Protein AF-A0A2G3L8Z4-F1 (afdb_monomer_lite)

Radius of gyration: 19.84 Å; chains: 1; bounding box: 61×35×61 Å

Foldseek 3Di:
DVLCVQQFDAQFVLHEEEDEAEDPDPVPFWKWKDKDWDQPPDDDPSRRPTTIYIYIYGYAHPCCCVFAVVVVNQAALSKGWRGWDWDDDPPQKTKTFTKIWFFAADRTIGIDTAMWIDHPNHIEDDNYPVRRVVLRVLLVVLDDPDQDDPVPPPVCLVVLCVVLVPDFFKFFVVLLVNNRRYPRSVNRLCNRQVHDNVPRIDTSNSLSSSCVVRPDSSSVSSSVSRCVVCVVVVVVVVVVD

Secondary structure (DSSP, 8-state):
-HHHHHHS----TT-EEEEEEEESSGGG-EEEEEEEEESSS--GGGTT--EEEEEEEEEEETTHIIIIITTT-SEETTEEEEEEEEE---TT-EEEEEEEEEE-STT-EEEEEEEEEEETTEEEEESSHHHHHHHHHHHHHT--SS---GGGHHHHHHHHHHHHTT---EEEHHHHHHTT--HHHHHHHHHHHT--TTSSEEEHHHHHHHHHHS--HHHHHHHHHHHHHHHHHHHHHHTT-

pLDDT: mean 90.19, std 11.32, range [43.5, 98.69]

Sequence (241 aa):
MQYAQQAFRHGASGGTRFKVHFAEKTTEVRYTTDLGRNYDLYRGSYKGWSANIDLHQICLPADWRLRVERKGLALLSGLMTLDALQIEAPAGIELYAAVWACQSRGYAVRTERGFIAVAGSDSFHSDTTEGAILGVQRKRRNVPTRAATIADMTSAVDTFITKYSRYDIYVSLDDARKTGSCEYGIHSWCASVGIDIGRARVPMIELLEGFRRLPQIEVRRAVLGAVKRNRRKLNANMSSQ

Structure (mmCIF, N/CA/C/O backbone):
data_AF-A0A2G3L8Z4-F1
#
_entry.id   AF-A0A2G3L8Z4-F1
#
loop_
_atom_site.group_PDB
_atom_site.id
_atom_site.type_symbol
_atom_site.label_atom_id
_atom_site.label_alt_id
_atom_site.label_comp_id
_atom_site.label_asym_id
_atom_site.label_entity_id
_atom_site.label_seq_id
_atom_site.pdbx_PDB_ins_code
_atom_site.Cartn_x
_atom_site.Cartn_y
_atom_site.Cartn_z
_atom_site.occupancy
_atom_site.B_iso_or_equiv
_atom_site.auth_seq_id
_atom_site.auth_comp_id
_atom_site.auth_asym_id
_atom_site.auth_atom_id
_atom_site.pdbx_PDB_model_num
ATOM 1 N N . MET A 1 1 ? 11.546 -8.625 -6.280 1.00 66.19 1 MET A N 1
ATOM 2 C CA . MET A 1 1 ? 10.455 -8.933 -7.239 1.00 66.19 1 MET A CA 1
ATOM 3 C C . MET A 1 1 ? 9.208 -9.463 -6.546 1.00 66.19 1 MET A C 1
ATOM 5 O O . MET A 1 1 ? 8.144 -8.925 -6.807 1.00 66.19 1 MET A O 1
ATOM 9 N N . GLN A 1 2 ? 9.330 -10.421 -5.622 1.00 88.50 2 GLN A N 1
ATOM 10 C CA . GLN A 1 2 ? 8.194 -11.002 -4.891 1.00 88.50 2 GLN A CA 1
ATOM 11 C C . GLN A 1 2 ? 7.232 -9.961 -4.278 1.00 88.50 2 GLN A C 1
ATOM 13 O O . GLN A 1 2 ? 6.027 -10.065 -4.471 1.00 88.50 2 GLN A O 1
ATOM 18 N N . TYR A 1 3 ? 7.742 -8.910 -3.624 1.00 93.62 3 TYR A N 1
ATOM 19 C CA . TYR A 1 3 ? 6.895 -7.866 -3.022 1.00 93.62 3 TYR A CA 1
ATOM 20 C C . TYR A 1 3 ? 6.049 -7.083 -4.034 1.00 93.62 3 TYR A C 1
ATOM 22 O O . TYR A 1 3 ? 4.904 -6.750 -3.748 1.00 93.62 3 TYR A O 1
ATOM 30 N N . ALA A 1 4 ? 6.577 -6.833 -5.235 1.00 93.25 4 ALA A N 1
ATOM 31 C CA . ALA A 1 4 ? 5.837 -6.134 -6.280 1.00 93.25 4 ALA A CA 1
ATOM 32 C C . ALA A 1 4 ? 4.649 -6.970 -6.779 1.00 93.25 4 ALA A C 1
ATOM 34 O O . ALA A 1 4 ? 3.567 -6.431 -6.975 1.00 93.25 4 ALA A O 1
ATOM 35 N N . GLN A 1 5 ? 4.845 -8.283 -6.928 1.00 92.38 5 GLN A N 1
ATOM 36 C CA . GLN A 1 5 ? 3.787 -9.221 -7.317 1.00 92.38 5 GLN A CA 1
ATOM 37 C C . GLN A 1 5 ? 2.739 -9.407 -6.212 1.00 92.38 5 GLN A C 1
ATOM 39 O O . GLN A 1 5 ? 1.573 -9.635 -6.499 1.00 92.38 5 GLN A O 1
ATOM 44 N N . GLN A 1 6 ? 3.142 -9.288 -4.944 1.00 91.00 6 GLN A N 1
ATOM 45 C CA . GLN A 1 6 ? 2.217 -9.339 -3.809 1.00 91.00 6 GLN A CA 1
ATOM 46 C C . GLN A 1 6 ? 1.372 -8.066 -3.669 1.00 91.00 6 GLN A C 1
ATOM 48 O O . GLN A 1 6 ? 0.226 -8.144 -3.234 1.00 91.00 6 GLN A O 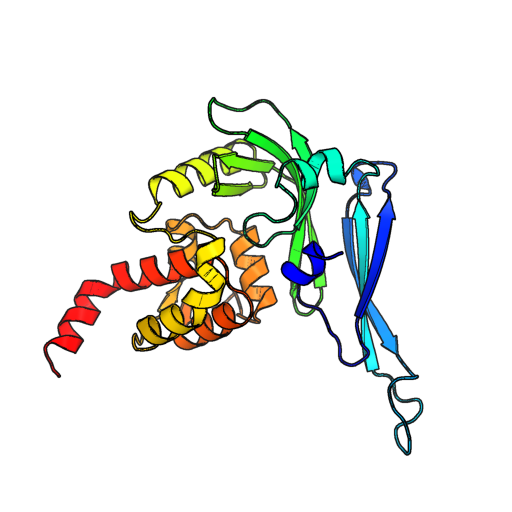1
ATOM 53 N N . ALA A 1 7 ? 1.933 -6.897 -3.991 1.00 91.31 7 ALA A N 1
ATOM 54 C CA . ALA A 1 7 ? 1.281 -5.608 -3.757 1.00 91.31 7 ALA A CA 1
ATOM 55 C C . ALA A 1 7 ? 0.418 -5.124 -4.934 1.00 91.31 7 ALA A C 1
ATOM 57 O O . ALA A 1 7 ? -0.598 -4.457 -4.720 1.00 91.31 7 ALA A O 1
ATOM 58 N N . PHE A 1 8 ? 0.819 -5.429 -6.171 1.00 93.75 8 PHE A N 1
ATOM 59 C CA . PHE A 1 8 ? 0.288 -4.765 -7.362 1.00 93.75 8 PHE A CA 1
ATOM 60 C C . PHE A 1 8 ? -0.299 -5.743 -8.364 1.00 93.75 8 PHE A C 1
ATOM 62 O O . PHE A 1 8 ? 0.140 -6.886 -8.493 1.00 93.75 8 PHE A O 1
ATOM 69 N N . ARG A 1 9 ? -1.281 -5.258 -9.125 1.00 92.31 9 ARG A N 1
ATOM 70 C CA . ARG A 1 9 ? -1.809 -5.992 -10.268 1.00 92.31 9 ARG A CA 1
ATOM 71 C C . ARG A 1 9 ? -0.715 -6.159 -11.299 1.00 92.31 9 ARG A C 1
ATOM 73 O O . ARG A 1 9 ? -0.035 -5.204 -11.666 1.00 92.31 9 ARG A O 1
ATOM 80 N N . HIS A 1 10 ? -0.644 -7.368 -11.817 1.00 92.38 10 HIS A N 1
ATOM 81 C CA . HIS A 1 10 ? 0.186 -7.706 -12.948 1.00 92.38 10 HIS A CA 1
ATOM 82 C C . HIS A 1 10 ? -0.515 -8.773 -13.791 1.00 92.38 10 HIS A C 1
ATOM 84 O O . HIS A 1 10 ? -1.561 -9.303 -13.404 1.00 92.38 10 HIS A O 1
ATOM 90 N N . GLY A 1 11 ? 0.052 -9.088 -14.944 1.00 91.31 11 GLY A N 1
ATOM 91 C CA . GLY A 1 11 ? -0.446 -10.126 -15.841 1.00 91.31 11 GLY A CA 1
ATOM 92 C C . GLY A 1 11 ? -1.354 -9.548 -16.911 1.00 91.31 11 GLY A C 1
ATOM 93 O O . GLY A 1 11 ? -2.531 -9.902 -16.990 1.00 91.31 11 GLY A O 1
ATOM 94 N N . ALA A 1 12 ? -0.830 -8.636 -17.730 1.00 89.75 12 ALA A N 1
ATOM 95 C CA . ALA A 1 12 ? -1.482 -8.294 -18.985 1.00 89.75 12 ALA A CA 1
ATOM 96 C C . ALA A 1 12 ? -1.537 -9.525 -19.914 1.00 89.75 12 ALA A C 1
ATOM 98 O O . ALA A 1 12 ? -0.806 -10.501 -19.732 1.00 89.75 12 ALA A O 1
ATOM 99 N N . SER A 1 13 ? -2.413 -9.502 -20.922 1.00 88.44 13 SER A N 1
ATOM 100 C CA . SER A 1 13 ? -2.661 -10.664 -21.794 1.00 88.44 13 SER A CA 1
ATOM 101 C C . SER A 1 13 ? -1.416 -11.168 -22.534 1.00 88.44 13 SER A C 1
ATOM 103 O O . SER A 1 13 ? -1.299 -12.358 -22.801 1.00 88.44 13 SER A O 1
ATOM 105 N N . GLY A 1 14 ? -0.476 -10.273 -22.841 1.00 88.75 14 GLY A N 1
ATOM 106 C CA . GLY A 1 14 ? 0.827 -10.555 -23.446 1.00 88.75 14 GLY A CA 1
ATOM 107 C C . GLY A 1 14 ? 1.917 -10.980 -22.464 1.00 88.75 14 GLY A C 1
ATOM 108 O O . GLY A 1 14 ? 3.050 -11.203 -22.899 1.00 88.75 14 GLY A O 1
ATOM 109 N N . GLY A 1 15 ? 1.587 -11.094 -21.176 1.00 92.44 15 GLY A N 1
ATOM 110 C CA . GLY A 1 15 ? 2.498 -11.382 -20.073 1.00 92.44 15 GLY A CA 1
ATOM 111 C C . GLY A 1 15 ? 2.971 -10.126 -19.341 1.00 92.44 15 GLY A C 1
ATOM 112 O O . GLY A 1 15 ? 2.586 -9.010 -19.677 1.00 92.44 15 GLY A O 1
ATOM 113 N N . THR A 1 16 ? 3.856 -10.332 -18.364 1.00 93.81 16 THR A N 1
ATOM 114 C CA . THR A 1 16 ? 4.438 -9.285 -17.510 1.00 93.81 16 THR A CA 1
ATOM 115 C C . THR A 1 16 ? 5.950 -9.375 -17.516 1.00 93.81 16 THR A C 1
ATOM 117 O O . THR A 1 16 ? 6.513 -10.472 -17.513 1.00 93.81 16 THR A O 1
ATOM 120 N N . ARG A 1 17 ? 6.631 -8.229 -17.445 1.00 94.31 17 ARG A N 1
ATOM 121 C CA . ARG A 1 17 ? 8.083 -8.189 -17.252 1.00 94.31 17 ARG A CA 1
ATOM 122 C C . ARG A 1 17 ? 8.464 -7.217 -16.145 1.00 94.31 17 ARG A C 1
ATOM 124 O O . ARG A 1 17 ? 8.031 -6.072 -16.151 1.00 94.31 17 ARG A O 1
ATOM 131 N N . PHE A 1 18 ? 9.342 -7.658 -15.251 1.00 95.50 18 PHE A N 1
ATOM 132 C CA . PHE A 1 18 ? 9.932 -6.828 -14.204 1.00 95.50 18 PHE A CA 1
ATOM 133 C C . PHE A 1 18 ? 11.400 -6.560 -14.521 1.00 95.50 18 PHE A C 1
ATOM 135 O O . PHE A 1 18 ? 12.137 -7.472 -14.895 1.00 95.50 18 PHE A O 1
ATOM 142 N N . LYS A 1 19 ? 11.832 -5.312 -14.351 1.00 96.06 19 LYS A N 1
ATOM 143 C CA . LYS A 1 19 ? 13.243 -4.924 -14.340 1.00 96.06 19 LYS A CA 1
ATOM 144 C C . LYS A 1 19 ? 13.538 -4.166 -13.056 1.00 96.06 19 LYS A C 1
ATOM 146 O O . LYS A 1 19 ? 12.740 -3.329 -12.633 1.00 96.06 19 LYS A O 1
ATOM 151 N N . VAL A 1 20 ? 14.679 -4.478 -12.454 1.00 95.88 20 VAL A N 1
ATOM 152 C CA . VAL A 1 20 ? 15.170 -3.817 -11.246 1.00 95.88 20 VAL A CA 1
ATOM 153 C C . VAL A 1 20 ? 16.483 -3.126 -11.579 1.00 95.88 20 VAL A C 1
ATOM 155 O O . VAL A 1 20 ? 17.364 -3.749 -12.166 1.00 95.88 20 VAL A O 1
ATOM 158 N N . HIS A 1 21 ? 16.589 -1.860 -11.194 1.00 95.94 21 HIS A N 1
ATOM 159 C CA . HIS A 1 21 ? 17.782 -1.030 -11.326 1.00 95.94 21 HIS A CA 1
ATOM 160 C C . HIS A 1 21 ? 18.162 -0.475 -9.956 1.00 95.94 21 HIS A C 1
ATOM 162 O O . HIS A 1 21 ? 17.304 -0.363 -9.072 1.00 95.94 21 HIS A O 1
ATOM 168 N N . PHE A 1 22 ? 19.432 -0.117 -9.790 1.00 97.19 22 PHE A N 1
ATOM 169 C CA . PHE A 1 22 ? 19.893 0.549 -8.581 1.00 97.19 22 PHE A CA 1
ATOM 170 C C . PHE A 1 22 ? 19.993 2.055 -8.800 1.00 97.19 22 PHE A C 1
ATOM 172 O O . PHE A 1 22 ? 20.568 2.503 -9.786 1.00 97.19 22 PHE A O 1
ATOM 179 N N . ALA A 1 23 ? 19.400 2.809 -7.881 1.00 96.38 23 ALA A N 1
ATOM 180 C CA . ALA A 1 23 ? 19.464 4.257 -7.831 1.00 96.38 23 ALA A CA 1
ATOM 181 C C . ALA A 1 23 ? 20.838 4.700 -7.318 1.00 96.38 23 ALA A C 1
ATOM 183 O O . ALA A 1 23 ? 21.326 4.161 -6.320 1.00 96.38 23 ALA A O 1
ATOM 184 N N . GLU A 1 24 ? 21.415 5.722 -7.943 1.00 92.31 24 GLU A N 1
ATOM 185 C CA . GLU A 1 24 ? 22.611 6.395 -7.428 1.00 92.31 24 GLU A CA 1
ATOM 186 C C . GLU A 1 24 ? 22.231 7.435 -6.367 1.00 92.31 24 GLU A C 1
ATOM 188 O O . GLU A 1 24 ? 23.001 7.719 -5.448 1.00 92.31 24 GLU A O 1
ATOM 193 N N . LYS A 1 25 ? 21.018 7.997 -6.474 1.00 91.88 25 LYS A N 1
ATOM 194 C CA . LYS A 1 25 ? 20.492 9.043 -5.583 1.00 91.88 25 LYS A CA 1
ATOM 195 C C . LYS A 1 25 ? 19.073 8.727 -5.116 1.00 91.88 25 LYS A C 1
ATOM 197 O O . LYS A 1 25 ? 18.258 8.189 -5.860 1.00 91.88 25 LYS A O 1
ATOM 202 N N . THR A 1 26 ? 18.710 9.163 -3.909 1.00 87.44 26 THR A N 1
ATOM 203 C CA . THR A 1 26 ? 17.362 8.952 -3.334 1.00 87.44 26 THR A CA 1
ATOM 204 C C . THR A 1 26 ? 16.228 9.535 -4.193 1.00 87.44 26 THR A C 1
ATOM 206 O O . THR A 1 26 ? 15.101 9.030 -4.177 1.00 87.44 26 THR A O 1
ATOM 209 N N . THR A 1 27 ? 16.501 10.580 -4.976 1.00 91.69 27 THR A N 1
ATOM 210 C CA . THR A 1 27 ? 15.538 11.189 -5.909 1.00 91.69 27 THR A CA 1
ATOM 211 C C . THR A 1 27 ? 15.187 10.282 -7.092 1.00 91.69 27 THR A C 1
ATOM 213 O O . THR A 1 27 ? 14.108 10.425 -7.662 1.00 91.69 27 THR A O 1
ATOM 216 N N . GLU A 1 28 ? 16.042 9.316 -7.429 1.00 96.00 28 GLU A N 1
ATOM 217 C CA . GLU A 1 28 ? 15.841 8.365 -8.531 1.00 96.00 28 GLU A CA 1
ATOM 218 C C . GLU A 1 28 ? 15.044 7.127 -8.113 1.00 96.00 28 GLU A C 1
ATOM 220 O O . GLU A 1 28 ? 14.541 6.406 -8.978 1.00 96.00 28 GLU A O 1
ATOM 225 N N . VAL A 1 29 ? 14.909 6.881 -6.804 1.00 97.75 29 VAL A N 1
ATOM 226 C CA . VAL A 1 29 ? 14.096 5.785 -6.265 1.00 97.75 29 VAL A CA 1
ATOM 227 C C . VAL A 1 29 ? 12.657 5.956 -6.737 1.00 97.75 29 VAL A C 1
ATOM 229 O O . VAL A 1 29 ? 12.006 6.962 -6.438 1.00 97.75 29 VAL A O 1
ATOM 232 N N . ARG A 1 30 ? 12.169 4.975 -7.497 1.00 97.69 30 ARG A N 1
ATOM 233 C CA . ARG A 1 30 ? 10.842 5.010 -8.116 1.00 97.69 30 ARG A CA 1
ATOM 234 C C . ARG A 1 30 ? 10.394 3.638 -8.579 1.00 97.69 30 ARG A C 1
ATOM 236 O O . ARG A 1 30 ? 11.201 2.757 -8.858 1.00 97.69 30 ARG A O 1
ATOM 243 N N . TYR A 1 31 ? 9.093 3.506 -8.749 1.00 97.44 31 TYR A N 1
ATOM 244 C CA . TYR A 1 31 ? 8.454 2.403 -9.436 1.00 97.44 31 TYR A CA 1
ATOM 245 C C . TYR A 1 31 ? 7.488 2.981 -10.470 1.00 97.44 31 TYR A C 1
ATOM 247 O O . TYR A 1 31 ? 6.545 3.693 -10.122 1.00 97.44 31 TYR A O 1
ATOM 255 N N . THR A 1 32 ? 7.747 2.676 -11.739 1.00 95.38 32 THR A N 1
ATOM 256 C CA . THR A 1 32 ? 6.849 2.962 -12.856 1.00 95.38 32 THR A CA 1
ATOM 257 C C . THR A 1 32 ? 6.444 1.689 -13.591 1.00 95.38 32 THR A C 1
ATOM 259 O O . THR A 1 32 ? 7.080 0.635 -13.494 1.00 95.38 32 THR A O 1
ATOM 262 N N . THR A 1 33 ? 5.363 1.797 -14.348 1.00 95.69 33 THR A N 1
ATOM 263 C CA . THR A 1 33 ? 4.852 0.733 -15.210 1.00 95.69 33 THR A CA 1
ATOM 264 C C . THR A 1 33 ? 4.503 1.315 -16.562 1.00 95.69 33 THR A C 1
ATOM 266 O O . THR A 1 33 ? 3.730 2.272 -16.621 1.00 95.69 33 THR A O 1
ATOM 269 N N . ASP A 1 34 ? 4.999 0.691 -17.619 1.00 92.81 34 ASP A N 1
ATOM 270 C CA . ASP A 1 34 ? 4.685 1.051 -18.997 1.00 92.81 34 ASP A CA 1
ATOM 271 C C . ASP A 1 34 ? 3.897 -0.073 -19.675 1.00 92.81 34 ASP A C 1
ATOM 273 O O . ASP A 1 34 ? 4.000 -1.244 -19.299 1.00 92.81 34 ASP A O 1
ATOM 277 N N . LEU A 1 35 ? 3.112 0.275 -20.696 1.00 91.19 35 LEU A N 1
ATOM 278 C CA . LEU A 1 35 ? 2.448 -0.706 -21.551 1.00 91.19 35 LEU A CA 1
ATOM 279 C C . LEU A 1 35 ? 3.303 -0.966 -22.791 1.00 91.19 35 LEU A C 1
ATOM 281 O O . LEU A 1 35 ? 3.547 -0.072 -23.598 1.00 91.19 35 LEU A O 1
ATOM 285 N N . GLY A 1 36 ? 3.745 -2.210 -22.938 1.00 90.69 36 GLY A N 1
ATOM 286 C CA . GLY A 1 36 ? 4.419 -2.718 -24.126 1.00 90.69 36 GLY A CA 1
ATOM 287 C C . GLY A 1 36 ? 3.493 -3.554 -25.009 1.00 90.69 36 GLY A C 1
ATOM 288 O O . GLY A 1 36 ? 2.318 -3.765 -24.701 1.00 90.69 36 GLY A O 1
ATOM 289 N N . ARG A 1 37 ? 4.049 -4.081 -26.103 1.00 92.75 37 ARG A N 1
ATOM 290 C CA . ARG A 1 37 ? 3.369 -5.021 -27.004 1.00 92.75 37 ARG A CA 1
ATOM 291 C C . ARG A 1 37 ? 4.188 -6.298 -27.179 1.00 92.75 37 ARG A C 1
ATOM 293 O O . ARG A 1 37 ? 5.405 -6.230 -27.326 1.00 92.75 37 ARG A O 1
ATOM 300 N N . ASN A 1 38 ? 3.502 -7.436 -27.186 1.00 89.19 38 ASN A N 1
ATOM 301 C CA . ASN A 1 38 ? 4.015 -8.752 -27.548 1.00 89.19 38 ASN A CA 1
ATOM 302 C C . ASN A 1 38 ? 3.401 -9.167 -28.886 1.00 89.19 38 ASN A C 1
ATOM 304 O O . ASN A 1 38 ? 2.184 -9.323 -28.952 1.00 89.19 38 ASN A O 1
ATOM 308 N N . TYR A 1 39 ? 4.207 -9.362 -29.924 1.00 90.38 39 TYR A N 1
ATOM 309 C CA . TYR A 1 39 ? 3.725 -9.848 -31.225 1.00 90.38 39 TYR A CA 1
ATOM 310 C C . TYR A 1 39 ? 3.912 -11.365 -31.398 1.00 90.38 39 TYR A C 1
ATOM 312 O O . TYR A 1 39 ? 3.405 -11.946 -32.357 1.00 90.38 39 TYR A O 1
ATOM 320 N N . ASP A 1 40 ? 4.586 -12.010 -30.440 1.00 89.19 40 ASP A N 1
ATOM 321 C CA . ASP A 1 40 ? 4.971 -13.424 -30.494 1.00 89.19 40 ASP A CA 1
ATOM 322 C C . ASP A 1 40 ? 3.998 -14.340 -29.734 1.00 89.19 40 ASP A C 1
ATOM 324 O O . ASP A 1 40 ? 4.154 -15.562 -29.738 1.00 89.19 40 ASP A O 1
ATOM 328 N N . LEU A 1 41 ? 2.992 -13.767 -29.060 1.00 86.88 41 LEU A N 1
ATOM 329 C CA . LEU A 1 41 ? 2.044 -14.527 -28.243 1.00 86.88 41 LEU A CA 1
ATOM 330 C C . LEU A 1 41 ? 1.134 -15.420 -29.098 1.00 86.88 41 LEU A C 1
ATOM 332 O O . LEU A 1 41 ? 0.945 -16.601 -28.802 1.00 86.88 41 LEU A O 1
ATOM 336 N N . TYR A 1 42 ? 0.525 -14.841 -30.131 1.00 86.50 42 TYR A N 1
ATOM 337 C CA . TYR A 1 42 ? -0.499 -15.509 -30.924 1.00 86.50 42 TYR A CA 1
ATOM 338 C C . TYR A 1 42 ? 0.113 -16.358 -32.047 1.00 86.50 42 TYR A C 1
ATOM 340 O O . TYR A 1 42 ? 1.136 -16.017 -32.641 1.00 86.50 42 TYR A O 1
ATOM 348 N N . ARG A 1 43 ? -0.539 -17.484 -32.359 1.00 84.31 43 ARG A N 1
ATOM 349 C CA . ARG A 1 43 ? -0.147 -18.433 -33.418 1.00 84.31 43 ARG A CA 1
ATOM 350 C C . ARG A 1 43 ? -1.283 -18.612 -34.433 1.00 84.31 43 ARG A C 1
ATOM 352 O O . ARG A 1 43 ? -2.391 -18.119 -34.229 1.00 84.31 43 ARG A O 1
ATOM 359 N N . GLY A 1 44 ? -1.016 -19.335 -35.523 1.00 90.94 44 GLY A N 1
ATOM 360 C CA . GLY A 1 44 ? -2.017 -19.629 -36.554 1.00 90.94 44 GLY A CA 1
ATOM 361 C C . GLY A 1 44 ? -2.502 -18.370 -37.277 1.00 90.94 44 GLY A C 1
ATOM 362 O O . GLY A 1 44 ? -1.693 -17.511 -37.621 1.00 90.94 44 GLY A O 1
ATOM 363 N N . SER A 1 45 ? -3.815 -18.250 -37.477 1.00 89.50 45 SER A N 1
ATOM 364 C CA . SER A 1 45 ? -4.451 -17.105 -38.150 1.00 89.50 45 SER A CA 1
ATOM 365 C C . SER A 1 45 ? -4.247 -15.763 -37.437 1.00 89.50 45 SER A C 1
ATOM 367 O O . SER A 1 45 ? -4.362 -14.718 -38.069 1.00 89.50 45 SER A O 1
ATOM 369 N N . TYR A 1 46 ? -3.919 -15.782 -36.143 1.00 86.44 46 TYR A N 1
ATOM 370 C CA . TYR A 1 46 ? -3.673 -14.586 -35.333 1.00 86.44 46 TYR A CA 1
ATOM 371 C C . TYR A 1 46 ? -2.175 -14.292 -35.146 1.00 86.44 46 TYR A C 1
ATOM 373 O O . TYR A 1 46 ? -1.805 -13.414 -34.369 1.00 86.44 46 TYR A O 1
ATOM 381 N N . LYS A 1 47 ? -1.283 -15.024 -35.831 1.00 89.94 47 LYS A N 1
ATOM 382 C CA . LYS A 1 47 ? 0.166 -14.782 -35.767 1.00 89.94 47 LYS A CA 1
ATOM 383 C C . LYS A 1 47 ? 0.485 -13.334 -36.162 1.00 89.94 47 LYS A C 1
ATOM 385 O O . LYS A 1 47 ? 0.002 -12.845 -37.178 1.00 89.94 47 LYS A O 1
ATOM 390 N N . GLY A 1 48 ? 1.317 -12.663 -35.364 1.00 87.19 48 GLY A N 1
ATOM 391 C CA . GLY A 1 48 ? 1.697 -11.262 -35.572 1.00 87.19 48 GLY A CA 1
ATOM 392 C C . GLY A 1 48 ? 0.715 -10.241 -34.990 1.00 87.19 48 GLY A C 1
ATOM 393 O O . GLY A 1 48 ? 0.957 -9.042 -35.104 1.00 87.19 48 GLY A O 1
ATOM 394 N N . TRP A 1 49 ? -0.374 -10.673 -34.346 1.00 90.88 49 TRP A N 1
ATOM 395 C CA . TRP A 1 49 ? -1.245 -9.767 -33.596 1.00 90.88 49 TRP A CA 1
ATOM 396 C C . TRP A 1 49 ? -0.573 -9.347 -32.287 1.00 90.88 49 TRP A C 1
ATOM 398 O O . TRP A 1 49 ? 0.088 -10.149 -31.627 1.00 90.88 49 TRP A O 1
ATOM 408 N N . SER A 1 50 ? -0.758 -8.088 -31.887 1.00 92.62 50 SER A N 1
ATOM 409 C CA . SER A 1 50 ? -0.198 -7.585 -30.633 1.00 92.62 50 SER A CA 1
ATOM 410 C C . SER A 1 50 ? -1.063 -7.955 -29.430 1.00 92.62 50 SER A C 1
ATOM 412 O O . SER A 1 50 ? -2.259 -7.667 -29.419 1.00 92.62 50 SER A O 1
ATOM 414 N N . ALA A 1 51 ? -0.437 -8.459 -28.373 1.00 91.31 51 ALA A N 1
ATOM 415 C CA . ALA A 1 51 ? -0.993 -8.505 -27.025 1.00 91.31 51 ALA A CA 1
ATOM 416 C C . ALA A 1 51 ? -0.298 -7.473 -26.124 1.00 91.31 51 ALA A C 1
ATOM 418 O O . ALA A 1 51 ? 0.893 -7.208 -26.280 1.00 91.31 51 ALA A O 1
ATOM 419 N N . ASN A 1 52 ? -1.021 -6.887 -25.171 1.00 92.56 52 ASN A N 1
ATOM 420 C CA . ASN A 1 52 ? -0.442 -5.898 -24.259 1.00 92.56 52 ASN A CA 1
ATOM 421 C C . ASN A 1 52 ? 0.448 -6.582 -23.216 1.00 92.56 52 ASN A C 1
ATOM 423 O O . ASN A 1 52 ? 0.032 -7.578 -22.632 1.00 92.56 52 ASN A O 1
ATOM 427 N N . ILE A 1 53 ? 1.627 -6.024 -22.947 1.00 93.62 53 ILE A N 1
ATOM 428 C CA . ILE A 1 53 ? 2.511 -6.439 -21.846 1.00 93.62 53 ILE A CA 1
ATOM 429 C C . ILE A 1 53 ? 2.552 -5.317 -20.810 1.00 93.62 53 ILE A C 1
ATOM 431 O O . ILE A 1 53 ? 2.698 -4.155 -21.184 1.00 93.62 53 ILE A O 1
ATOM 435 N N . ASP A 1 54 ? 2.498 -5.646 -19.526 1.00 94.12 54 ASP A N 1
ATOM 436 C CA . ASP A 1 54 ? 2.841 -4.732 -18.437 1.00 94.12 54 ASP A CA 1
ATOM 437 C C . ASP A 1 54 ? 4.347 -4.805 -18.112 1.00 94.12 54 ASP A C 1
ATOM 439 O O . ASP A 1 54 ? 4.904 -5.859 -17.786 1.00 94.12 54 ASP A O 1
ATOM 443 N N . LEU A 1 55 ? 5.034 -3.668 -18.257 1.00 95.25 55 LEU A N 1
ATOM 444 C CA . LEU A 1 55 ? 6.477 -3.520 -18.070 1.00 95.25 55 LEU A CA 1
ATOM 445 C C . LEU A 1 55 ? 6.762 -2.746 -16.782 1.00 95.25 55 LEU A C 1
ATOM 447 O O . LEU A 1 55 ? 6.708 -1.521 -16.753 1.00 95.25 55 LEU A O 1
ATOM 451 N N . HIS A 1 56 ? 7.127 -3.457 -15.724 1.00 96.62 56 HIS A N 1
ATOM 452 C CA . HIS A 1 56 ? 7.429 -2.886 -14.416 1.00 96.62 56 HIS A CA 1
ATOM 453 C C . HIS A 1 56 ? 8.907 -2.493 -14.330 1.00 96.62 56 HIS A C 1
ATOM 455 O O . HIS A 1 56 ? 9.790 -3.339 -14.503 1.00 96.62 56 HIS A O 1
ATOM 461 N N . GLN A 1 57 ? 9.183 -1.221 -14.047 1.00 96.94 57 GLN A N 1
ATOM 462 C CA . GLN A 1 57 ? 10.524 -0.689 -13.804 1.00 96.94 57 GLN A CA 1
ATOM 463 C C . GLN A 1 57 ? 10.634 -0.266 -12.339 1.00 96.94 57 GLN A C 1
ATOM 465 O O . GLN A 1 57 ? 9.965 0.672 -11.908 1.00 96.94 57 GLN A O 1
ATOM 470 N N . ILE A 1 58 ? 11.483 -0.952 -11.575 1.00 97.62 58 ILE A N 1
ATOM 471 C CA . ILE A 1 58 ? 11.695 -0.688 -10.150 1.00 97.62 58 ILE A CA 1
ATOM 472 C C . ILE A 1 58 ? 13.129 -0.190 -9.964 1.00 97.62 58 ILE A C 1
ATOM 474 O O . ILE A 1 58 ? 14.075 -0.896 -10.293 1.00 97.62 58 ILE A O 1
ATOM 478 N N . CYS A 1 59 ? 13.293 1.015 -9.436 1.00 97.88 59 CYS A N 1
ATOM 479 C CA . CYS A 1 59 ? 14.580 1.621 -9.118 1.00 97.88 59 CYS A CA 1
ATOM 480 C C . CYS A 1 59 ? 14.702 1.759 -7.596 1.00 97.88 59 CYS A C 1
ATOM 482 O O . CYS A 1 59 ? 13.888 2.453 -6.983 1.00 97.88 59 CYS A O 1
ATOM 484 N N . LEU A 1 60 ? 15.677 1.078 -6.991 1.00 97.62 60 LEU A N 1
ATOM 485 C CA . LEU A 1 60 ? 15.856 0.978 -5.534 1.00 97.62 60 LEU A CA 1
ATOM 486 C C . LEU A 1 60 ? 17.283 1.376 -5.135 1.00 97.62 60 LEU A C 1
ATOM 488 O O . LEU A 1 60 ? 18.187 1.205 -5.944 1.00 97.62 60 LEU A O 1
ATOM 492 N N . PRO A 1 61 ? 17.551 1.819 -3.898 1.00 97.06 61 PRO A N 1
ATOM 493 C CA . PRO A 1 61 ? 18.926 1.947 -3.412 1.00 97.06 61 PRO A CA 1
ATOM 494 C C . PRO A 1 61 ? 19.678 0.606 -3.471 1.00 97.06 61 PRO A C 1
ATOM 496 O O . PRO A 1 61 ? 19.086 -0.455 -3.253 1.00 97.06 61 PRO A O 1
ATOM 499 N N . ALA A 1 62 ? 20.992 0.635 -3.708 1.00 96.25 62 ALA A N 1
ATOM 500 C CA . ALA A 1 62 ? 21.820 -0.580 -3.739 1.00 96.25 62 ALA A CA 1
ATOM 501 C C . ALA A 1 62 ? 21.759 -1.383 -2.421 1.00 96.25 62 ALA A C 1
ATOM 503 O O . ALA A 1 62 ? 21.802 -2.613 -2.419 1.00 96.25 62 ALA A O 1
ATOM 504 N N . ASP A 1 63 ? 21.586 -0.692 -1.296 1.00 95.81 63 ASP A N 1
ATOM 505 C CA . ASP A 1 63 ? 21.463 -1.259 0.045 1.00 95.81 63 ASP A CA 1
ATOM 506 C C . ASP A 1 63 ? 20.002 -1.424 0.510 1.00 95.81 63 ASP A C 1
ATOM 508 O O . ASP A 1 63 ? 19.746 -1.611 1.703 1.00 95.81 63 ASP A O 1
ATOM 512 N N . TRP A 1 64 ? 19.030 -1.435 -0.415 1.00 97.25 64 TRP A N 1
ATOM 513 C CA . TRP A 1 64 ? 17.596 -1.572 -0.114 1.00 97.25 64 TRP A CA 1
ATOM 514 C C . TRP A 1 64 ? 17.284 -2.730 0.836 1.00 97.25 64 TRP A C 1
ATOM 516 O O . TRP A 1 64 ? 16.484 -2.595 1.762 1.00 97.25 64 TRP A O 1
ATOM 526 N N . ARG A 1 65 ? 17.958 -3.874 0.663 1.00 96.44 65 ARG A N 1
ATOM 527 C CA . ARG A 1 65 ? 17.750 -5.040 1.532 1.00 96.44 65 ARG A CA 1
ATOM 528 C C . ARG A 1 65 ? 18.091 -4.744 2.996 1.00 96.44 65 ARG A C 1
ATOM 530 O O . ARG A 1 65 ? 17.424 -5.262 3.884 1.00 96.44 65 ARG A O 1
ATOM 537 N N . LEU A 1 66 ? 19.109 -3.922 3.253 1.00 96.25 66 LEU A N 1
ATOM 538 C CA . LEU A 1 66 ? 19.516 -3.520 4.603 1.00 96.25 66 LEU A CA 1
ATOM 539 C C . LEU A 1 66 ? 18.551 -2.488 5.195 1.00 96.25 66 LEU A C 1
ATOM 541 O O . LEU A 1 66 ? 18.189 -2.586 6.367 1.00 96.25 66 LEU A O 1
ATOM 545 N N . ARG A 1 67 ? 18.128 -1.509 4.387 1.00 95.50 67 ARG A N 1
ATOM 546 C CA . ARG A 1 67 ? 17.274 -0.399 4.836 1.00 95.50 67 ARG A CA 1
ATOM 547 C C . ARG A 1 67 ? 15.813 -0.786 5.015 1.00 95.50 67 ARG A C 1
ATOM 549 O O . ARG A 1 67 ? 15.160 -0.265 5.911 1.00 95.50 67 ARG A O 1
ATOM 556 N N . VAL A 1 68 ? 15.316 -1.694 4.178 1.00 97.69 68 VAL A N 1
ATOM 557 C CA . VAL A 1 68 ? 13.887 -1.994 4.051 1.00 97.69 68 VAL A CA 1
ATOM 558 C C . VAL A 1 68 ? 13.595 -3.458 4.370 1.00 97.69 68 VAL A C 1
ATOM 560 O O . VAL A 1 68 ? 12.882 -3.752 5.328 1.00 97.69 68 VAL A O 1
ATOM 563 N N . GLU A 1 69 ? 14.142 -4.392 3.589 1.00 97.06 69 GLU A N 1
ATOM 564 C CA . GLU A 1 69 ? 13.739 -5.807 3.652 1.00 97.06 69 GLU A CA 1
ATOM 565 C C . GLU A 1 69 ? 14.037 -6.448 5.010 1.00 97.06 69 GLU A C 1
ATOM 567 O O . GLU A 1 69 ? 13.137 -6.980 5.657 1.00 97.06 69 GLU A O 1
ATOM 572 N N . ARG A 1 70 ? 15.286 -6.352 5.477 1.00 96.31 70 ARG A N 1
ATOM 573 C CA . ARG A 1 70 ? 15.724 -6.946 6.750 1.00 96.31 70 ARG A CA 1
ATOM 574 C C . ARG A 1 70 ? 15.079 -6.297 7.972 1.00 96.31 70 ARG A C 1
ATOM 576 O O . ARG A 1 70 ? 15.066 -6.910 9.032 1.00 96.31 70 ARG A O 1
ATOM 583 N N . LYS A 1 71 ? 14.534 -5.089 7.818 1.00 95.62 71 LYS A N 1
ATOM 584 C CA . LYS A 1 71 ? 13.768 -4.388 8.856 1.00 95.62 71 LYS A CA 1
ATOM 585 C C . LYS A 1 71 ? 12.274 -4.730 8.830 1.00 95.62 71 LYS A C 1
ATOM 587 O O . LYS A 1 71 ? 11.509 -4.163 9.596 1.00 95.62 71 LYS A O 1
ATOM 592 N N . GLY A 1 72 ? 11.832 -5.619 7.936 1.00 95.75 72 GLY A N 1
ATOM 593 C CA . GLY A 1 72 ? 10.417 -5.976 7.808 1.00 95.75 72 GLY A CA 1
ATOM 594 C C . GLY A 1 72 ? 9.550 -4.879 7.181 1.00 95.75 72 GLY A C 1
ATOM 595 O O . GLY A 1 72 ? 8.330 -4.929 7.292 1.00 95.75 72 GLY A O 1
ATOM 596 N N . LEU A 1 73 ? 10.153 -3.900 6.498 1.00 97.38 73 LEU A N 1
ATOM 597 C CA . LEU A 1 73 ? 9.445 -2.743 5.936 1.00 97.38 73 LEU A CA 1
ATOM 598 C C . LEU A 1 73 ? 9.012 -2.948 4.479 1.00 97.38 73 LEU A C 1
ATOM 600 O O . LEU A 1 73 ? 8.340 -2.089 3.918 1.00 97.38 73 LEU A O 1
ATOM 604 N N . ALA A 1 74 ? 9.405 -4.054 3.839 1.00 97.38 74 ALA A N 1
ATOM 605 C CA . ALA A 1 74 ? 9.227 -4.252 2.398 1.00 97.38 74 ALA A CA 1
ATOM 606 C C . ALA A 1 74 ? 7.765 -4.213 1.932 1.00 97.38 74 ALA A C 1
ATOM 608 O O . ALA A 1 74 ? 7.502 -3.740 0.826 1.00 97.38 74 ALA A O 1
ATOM 609 N N . LEU A 1 75 ? 6.831 -4.684 2.764 1.00 95.56 75 LEU A N 1
ATOM 610 C CA . LEU A 1 75 ? 5.400 -4.682 2.479 1.00 95.56 75 LEU A CA 1
ATOM 611 C C . LEU A 1 75 ? 4.624 -4.243 3.723 1.00 95.56 75 LEU A C 1
ATOM 613 O O . LEU A 1 75 ? 4.519 -4.993 4.692 1.00 95.56 75 LEU A O 1
ATOM 617 N N . LEU A 1 76 ? 4.061 -3.038 3.687 1.00 95.00 76 LEU A N 1
ATOM 618 C CA . LEU A 1 76 ? 3.342 -2.439 4.810 1.00 95.00 76 LEU A CA 1
ATOM 619 C C . LEU A 1 76 ? 1.977 -1.940 4.348 1.00 95.00 76 LEU A C 1
ATOM 621 O O . LEU A 1 76 ? 1.885 -1.157 3.411 1.00 95.00 76 LEU A O 1
ATOM 625 N N . SER A 1 77 ? 0.901 -2.371 5.016 1.00 89.06 77 SER A N 1
ATOM 626 C CA . SER A 1 77 ? -0.476 -1.955 4.685 1.00 89.06 77 SER A CA 1
ATOM 627 C C . SER A 1 77 ? -0.827 -2.121 3.190 1.00 89.06 77 SER A C 1
ATOM 629 O O . SER A 1 77 ? -1.508 -1.279 2.608 1.00 89.06 77 SER A O 1
ATOM 631 N N . GLY A 1 78 ? -0.305 -3.176 2.548 1.00 90.19 78 GLY A N 1
ATOM 632 C CA . GLY A 1 78 ? -0.519 -3.448 1.121 1.00 90.19 78 GLY A CA 1
ATOM 633 C C . GLY A 1 78 ? 0.313 -2.605 0.148 1.00 90.19 78 GLY A C 1
ATOM 634 O O . GLY A 1 78 ? 0.060 -2.657 -1.053 1.00 90.19 78 GLY A O 1
ATOM 635 N N . LEU A 1 79 ? 1.283 -1.835 0.644 1.00 96.25 79 LEU A N 1
ATOM 636 C CA . LEU A 1 79 ? 2.168 -0.976 -0.143 1.00 96.25 79 LEU A CA 1
ATOM 637 C C . LEU A 1 79 ? 3.598 -1.513 -0.107 1.00 96.25 79 LEU A C 1
ATOM 639 O O . LEU A 1 79 ? 4.058 -2.000 0.927 1.00 96.25 79 LEU A O 1
ATOM 643 N N . MET A 1 80 ? 4.306 -1.411 -1.232 1.00 97.56 80 MET A N 1
ATOM 644 C CA . MET A 1 80 ? 5.711 -1.813 -1.321 1.00 97.56 80 MET A CA 1
ATOM 645 C C . MET A 1 80 ? 6.618 -0.627 -0.994 1.00 97.56 80 MET A C 1
ATOM 647 O O . MET A 1 80 ? 6.608 0.368 -1.718 1.00 97.56 80 MET A O 1
ATOM 651 N N . THR A 1 81 ? 7.449 -0.755 0.036 1.00 98.38 81 THR A N 1
ATOM 652 C CA . THR A 1 81 ? 8.436 0.275 0.394 1.00 98.38 81 THR A CA 1
ATOM 653 C C . THR A 1 81 ? 9.658 0.180 -0.520 1.00 98.38 81 THR A C 1
ATOM 655 O O . THR A 1 81 ? 10.269 -0.880 -0.670 1.00 98.38 81 THR A O 1
ATOM 658 N N . LEU A 1 82 ? 10.025 1.297 -1.141 1.00 98.31 82 LEU A N 1
ATOM 659 C CA . LEU A 1 82 ? 11.130 1.424 -2.094 1.00 98.31 82 LEU A CA 1
ATOM 660 C C . LEU A 1 82 ? 12.399 2.009 -1.464 1.00 98.31 82 LEU A C 1
ATOM 662 O O . LEU A 1 82 ? 13.488 1.737 -1.953 1.00 98.31 82 LEU A O 1
ATOM 666 N N . ASP A 1 83 ? 12.272 2.797 -0.398 1.00 98.12 83 ASP A N 1
ATOM 667 C CA . ASP A 1 83 ? 13.382 3.278 0.432 1.00 98.12 83 ASP A CA 1
ATOM 668 C C . ASP A 1 83 ? 12.842 3.701 1.803 1.00 98.12 83 ASP A C 1
ATOM 670 O O . ASP A 1 83 ? 11.670 4.069 1.923 1.00 98.12 83 ASP A O 1
ATOM 674 N N . ALA A 1 84 ? 13.687 3.638 2.826 1.00 98.00 84 ALA A N 1
ATOM 675 C CA . ALA A 1 84 ? 13.355 4.050 4.182 1.00 98.00 84 ALA A CA 1
ATOM 676 C C . ALA A 1 84 ? 14.618 4.481 4.935 1.00 98.00 84 ALA A C 1
ATOM 678 O O . ALA A 1 84 ? 15.550 3.696 5.128 1.00 98.00 84 ALA A O 1
ATOM 679 N N . LEU A 1 85 ? 14.615 5.719 5.420 1.00 97.06 85 LEU A N 1
ATOM 680 C CA . LEU A 1 85 ? 15.626 6.261 6.316 1.00 97.06 85 LEU A CA 1
ATOM 681 C C . LEU A 1 85 ? 14.987 6.526 7.674 1.00 97.06 85 LEU A C 1
ATOM 683 O O . LEU A 1 85 ? 14.030 7.289 7.776 1.00 97.06 85 LEU A O 1
ATOM 687 N N . GLN A 1 86 ? 15.508 5.878 8.711 1.00 97.56 86 GLN A N 1
ATOM 688 C CA . GLN A 1 86 ? 14.991 6.038 10.066 1.00 97.56 86 GLN A CA 1
ATOM 689 C C . GLN A 1 86 ? 15.306 7.438 10.594 1.00 97.56 86 GLN A C 1
ATOM 691 O O . GLN A 1 86 ? 16.422 7.926 10.415 1.00 97.56 86 GLN A O 1
ATOM 696 N N . ILE A 1 87 ? 14.329 8.056 11.247 1.00 97.94 87 ILE A N 1
ATOM 697 C CA . ILE A 1 87 ? 14.441 9.373 11.877 1.00 97.94 87 ILE A CA 1
ATOM 698 C C . ILE A 1 87 ? 13.984 9.300 13.338 1.00 97.94 87 ILE A C 1
ATOM 700 O O . ILE A 1 87 ? 13.484 8.267 13.791 1.00 97.94 87 ILE A O 1
ATOM 704 N N . GLU A 1 88 ? 14.193 10.382 14.086 1.00 97.50 88 GLU A N 1
ATOM 705 C CA . GLU A 1 88 ? 13.801 10.461 15.494 1.00 97.50 88 GLU A CA 1
ATOM 706 C C . GLU A 1 88 ? 12.285 10.284 15.671 1.00 97.50 88 GLU A C 1
ATOM 708 O O . GLU A 1 88 ? 11.482 10.768 14.869 1.00 97.50 88 GLU A O 1
ATOM 713 N N . ALA A 1 89 ? 11.894 9.558 16.719 1.00 96.00 89 ALA A N 1
ATOM 714 C CA . ALA A 1 89 ? 10.511 9.194 16.984 1.00 96.00 89 ALA A CA 1
ATOM 715 C C . ALA A 1 89 ? 10.241 9.063 18.493 1.00 96.00 89 ALA A C 1
ATOM 717 O O . ALA A 1 89 ? 11.157 8.756 19.259 1.00 96.00 89 ALA A O 1
ATOM 718 N N . PRO A 1 90 ? 8.980 9.226 18.936 1.00 95.38 90 PRO A N 1
ATOM 719 C CA . PRO A 1 90 ? 8.579 8.908 20.303 1.00 95.38 90 PRO A CA 1
ATOM 720 C C . PRO A 1 90 ? 8.831 7.439 20.670 1.00 95.38 90 PRO A C 1
ATOM 722 O O . PRO A 1 90 ? 8.781 6.548 19.822 1.00 95.38 90 PRO A O 1
ATOM 725 N N . ALA A 1 91 ? 9.011 7.166 21.965 1.00 94.56 91 ALA A N 1
ATOM 726 C CA . ALA A 1 91 ? 9.246 5.813 22.460 1.00 94.56 91 ALA A CA 1
ATOM 727 C C . ALA A 1 91 ? 8.150 4.818 22.019 1.00 94.56 91 ALA A C 1
ATOM 729 O O . ALA A 1 91 ? 6.950 5.079 22.136 1.00 94.56 91 ALA A O 1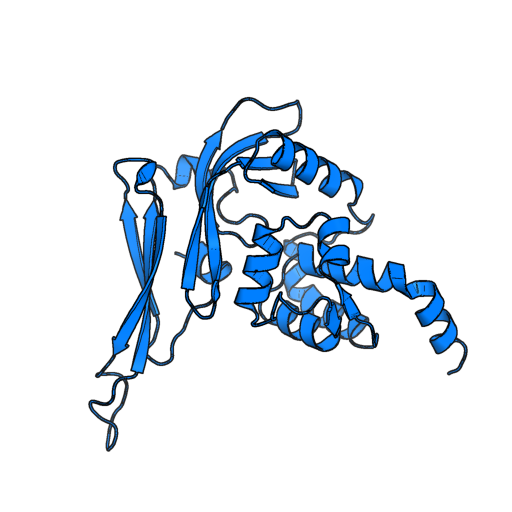
ATOM 730 N N . GLY A 1 92 ? 8.575 3.646 21.538 1.00 94.56 92 GLY A N 1
ATOM 731 C CA . GLY A 1 92 ? 7.675 2.586 21.071 1.00 94.56 92 GLY A CA 1
ATOM 732 C C . GLY A 1 92 ? 7.077 2.808 19.676 1.00 94.56 92 GLY A C 1
ATOM 733 O O . GLY A 1 92 ? 6.138 2.093 19.311 1.00 94.56 92 GLY A O 1
ATOM 734 N N . ILE A 1 93 ? 7.591 3.785 18.923 1.00 97.44 93 ILE A N 1
ATOM 735 C CA . ILE A 1 93 ? 7.292 4.018 17.508 1.00 97.44 93 ILE A CA 1
ATOM 736 C C . ILE A 1 93 ? 8.619 4.135 16.758 1.00 97.44 93 ILE A C 1
ATOM 738 O O . ILE A 1 93 ? 9.504 4.877 17.166 1.00 97.44 93 ILE A O 1
ATOM 742 N N . GLU A 1 94 ? 8.744 3.425 15.646 1.00 98.25 94 GLU A N 1
ATOM 743 C CA . GLU A 1 94 ? 9.803 3.650 14.666 1.00 98.25 94 GLU A CA 1
ATOM 744 C C . GLU A 1 94 ? 9.253 4.561 13.567 1.00 98.25 94 GLU A C 1
ATOM 746 O O . GLU A 1 94 ? 8.146 4.337 13.073 1.00 98.25 94 GLU A O 1
ATOM 751 N N . LEU A 1 95 ? 10.002 5.598 13.191 1.00 98.62 95 LEU A N 1
ATOM 752 C CA . LEU A 1 95 ? 9.602 6.550 12.157 1.00 98.62 95 LEU A CA 1
ATOM 753 C C . LEU A 1 95 ? 10.638 6.575 11.040 1.00 98.62 95 LEU A C 1
ATOM 755 O O . LEU A 1 95 ? 11.843 6.589 11.292 1.00 98.62 95 LEU A O 1
ATOM 759 N N . TYR A 1 96 ? 10.157 6.606 9.802 1.00 98.56 96 TYR A N 1
ATOM 760 C CA . TYR A 1 96 ? 10.995 6.594 8.611 1.00 98.56 96 TYR A CA 1
ATOM 761 C C . TYR A 1 96 ? 10.566 7.688 7.643 1.00 98.56 96 TYR A C 1
ATOM 763 O O . TYR A 1 96 ? 9.387 7.766 7.310 1.00 98.56 96 TYR A O 1
ATOM 771 N N . ALA A 1 97 ? 11.519 8.465 7.131 1.00 98.31 97 ALA A N 1
ATOM 772 C CA . ALA A 1 97 ? 11.354 9.161 5.860 1.00 98.31 97 ALA A CA 1
ATOM 773 C C . ALA A 1 97 ? 11.469 8.117 4.741 1.00 98.31 97 ALA A C 1
ATOM 775 O O . ALA A 1 97 ? 12.459 7.387 4.671 1.00 98.31 97 ALA A O 1
ATOM 776 N N . ALA A 1 98 ? 10.445 7.989 3.905 1.00 98.31 98 ALA A N 1
ATOM 777 C CA . ALA A 1 98 ? 10.281 6.820 3.057 1.00 98.31 98 ALA A CA 1
ATOM 778 C C . ALA A 1 98 ? 9.742 7.145 1.665 1.00 98.31 98 ALA A C 1
ATOM 780 O O . ALA A 1 98 ? 9.130 8.185 1.409 1.00 98.31 98 ALA A O 1
ATOM 781 N N . VAL A 1 99 ? 9.962 6.183 0.776 1.00 98.50 99 VAL A N 1
ATOM 782 C CA . VAL A 1 99 ? 9.412 6.134 -0.575 1.00 98.50 99 VAL A CA 1
ATOM 783 C C . VAL A 1 99 ? 8.659 4.822 -0.703 1.00 98.50 99 VAL A C 1
ATOM 785 O O . VAL A 1 99 ? 9.205 3.777 -0.353 1.00 98.50 99 VAL A O 1
ATOM 788 N N . TRP A 1 100 ? 7.434 4.838 -1.216 1.00 98.38 100 TRP A N 1
ATOM 789 C CA . TRP A 1 100 ? 6.651 3.619 -1.428 1.00 98.38 100 TRP A CA 1
ATOM 790 C C . TRP A 1 100 ? 5.894 3.657 -2.750 1.00 98.38 100 TRP A C 1
ATOM 792 O O . TRP A 1 100 ? 5.713 4.705 -3.365 1.00 98.38 100 TRP A O 1
ATOM 802 N N . ALA A 1 101 ? 5.477 2.484 -3.208 1.00 98.00 101 ALA A N 1
ATOM 803 C CA . ALA A 1 101 ? 4.683 2.318 -4.410 1.00 98.00 101 ALA A CA 1
ATOM 804 C C . ALA A 1 101 ? 3.208 2.057 -4.071 1.00 98.00 101 ALA A C 1
ATOM 806 O O . ALA A 1 101 ? 2.893 1.326 -3.128 1.00 98.00 101 ALA A O 1
ATOM 807 N N . CYS A 1 102 ? 2.315 2.624 -4.882 1.00 96.12 102 CYS A N 1
ATOM 808 C CA . CYS A 1 102 ? 0.863 2.503 -4.774 1.00 96.12 102 CYS A CA 1
ATOM 809 C C . CYS A 1 102 ? 0.268 2.040 -6.107 1.00 96.12 102 CYS A C 1
ATOM 811 O O . CYS A 1 102 ? 0.612 2.574 -7.166 1.00 96.12 102 CYS A O 1
ATOM 813 N N . GLN A 1 103 ? -0.682 1.104 -6.062 1.00 95.31 103 GLN A N 1
ATOM 814 C CA . GLN A 1 103 ? -1.489 0.782 -7.231 1.00 95.31 103 GLN A CA 1
ATOM 815 C C . GLN A 1 103 ? -2.376 1.979 -7.578 1.00 95.31 103 GLN A C 1
ATOM 817 O O . GLN A 1 103 ? -3.031 2.572 -6.723 1.00 95.31 103 GLN A O 1
ATOM 822 N N . SER A 1 104 ? -2.438 2.303 -8.861 1.00 92.25 104 SER A N 1
ATOM 823 C CA . SER A 1 104 ? -3.433 3.206 -9.428 1.00 92.25 104 SER A CA 1
ATOM 824 C C . SER A 1 104 ? -4.221 2.484 -10.528 1.00 92.25 104 SER A C 1
ATOM 826 O O . SER A 1 104 ? -4.295 1.254 -10.545 1.00 92.25 104 SER A O 1
ATOM 828 N N . ARG A 1 105 ? -4.868 3.215 -11.439 1.00 89.00 105 ARG A N 1
ATOM 829 C CA . ARG A 1 105 ? -5.790 2.632 -12.422 1.00 89.00 105 ARG A CA 1
ATOM 830 C C . ARG A 1 105 ? -5.123 1.544 -13.281 1.00 89.00 105 ARG A C 1
ATOM 832 O O . ARG A 1 105 ? -4.087 1.770 -13.900 1.00 89.00 105 ARG A O 1
ATOM 839 N N . GLY A 1 106 ? -5.782 0.391 -13.405 1.00 89.38 106 GLY A N 1
ATOM 840 C CA . GLY A 1 106 ? -5.309 -0.707 -14.253 1.00 89.38 106 GLY A CA 1
ATOM 841 C C . GLY A 1 106 ? -4.026 -1.328 -13.704 1.00 89.38 106 GLY A C 1
ATOM 842 O O . GLY A 1 106 ? -4.016 -1.766 -12.560 1.00 89.38 106 GLY A O 1
ATOM 843 N N . TYR A 1 107 ? -2.969 -1.361 -14.517 1.00 91.62 107 TYR A N 1
ATOM 844 C CA . TYR A 1 107 ? -1.631 -1.824 -14.118 1.00 91.62 107 TYR A CA 1
ATOM 845 C C . TYR A 1 107 ? -0.718 -0.678 -13.660 1.00 91.62 107 TYR A C 1
ATOM 847 O O . TYR A 1 107 ? 0.418 -0.925 -13.274 1.00 91.62 107 TYR A O 1
ATOM 855 N N . ALA A 1 108 ? -1.196 0.573 -13.691 1.00 93.25 108 ALA A N 1
ATOM 856 C CA . ALA A 1 108 ? -0.364 1.735 -13.414 1.00 93.25 108 ALA A CA 1
ATOM 857 C C . ALA A 1 108 ? 0.063 1.802 -11.940 1.00 93.25 108 ALA A C 1
ATOM 859 O O . ALA A 1 108 ? -0.797 1.876 -11.061 1.00 93.25 108 ALA A O 1
ATOM 860 N N . VAL A 1 109 ? 1.366 1.865 -11.670 1.00 95.81 109 VAL A N 1
ATOM 861 C CA . VAL A 1 109 ? 1.923 2.071 -10.322 1.00 95.81 109 VAL A CA 1
ATOM 862 C C . VAL A 1 109 ? 2.443 3.500 -10.178 1.00 95.81 109 VAL A C 1
ATOM 864 O O . VAL A 1 109 ? 3.063 4.043 -11.093 1.00 95.81 109 VAL A O 1
ATOM 867 N N . ARG A 1 110 ? 2.177 4.119 -9.024 1.00 94.88 110 ARG A N 1
ATOM 868 C CA . ARG A 1 110 ? 2.694 5.441 -8.647 1.00 94.88 110 ARG A CA 1
ATOM 869 C C . ARG A 1 110 ? 3.702 5.317 -7.520 1.00 94.88 110 ARG A C 1
ATOM 871 O O . ARG A 1 110 ? 3.605 4.411 -6.698 1.00 94.88 110 ARG A O 1
ATOM 878 N N . THR A 1 111 ? 4.643 6.250 -7.487 1.00 97.31 111 THR A N 1
ATOM 879 C CA . THR A 1 111 ? 5.609 6.391 -6.397 1.00 97.31 111 THR A CA 1
ATOM 880 C C . THR A 1 111 ? 5.202 7.561 -5.521 1.00 97.31 111 THR A C 1
ATOM 882 O O . THR A 1 111 ? 5.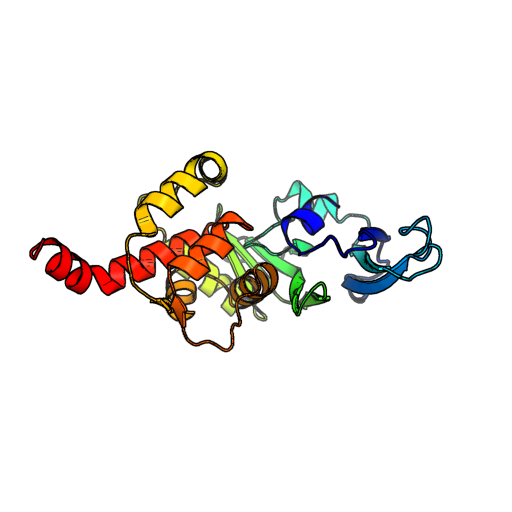003 8.660 -6.030 1.00 97.31 111 THR A O 1
ATOM 885 N N . GLU A 1 112 ? 5.127 7.321 -4.222 1.00 97.81 112 GLU A N 1
ATOM 886 C CA . GLU A 1 112 ? 4.804 8.304 -3.196 1.00 97.81 112 GLU A CA 1
ATOM 887 C C . GLU A 1 112 ? 6.002 8.501 -2.265 1.00 97.81 112 GLU A C 1
ATOM 889 O O . GLU A 1 112 ? 6.848 7.613 -2.109 1.00 97.81 112 GLU A O 1
ATOM 894 N N . ARG A 1 113 ? 6.076 9.682 -1.648 1.00 98.12 113 ARG A N 1
ATOM 895 C CA . ARG A 1 113 ? 7.118 10.060 -0.689 1.00 98.12 113 ARG A CA 1
ATOM 896 C C . ARG A 1 113 ? 6.471 10.669 0.544 1.00 98.12 113 ARG A C 1
ATOM 898 O O . ARG A 1 113 ? 5.504 11.414 0.425 1.00 98.12 113 ARG A O 1
ATOM 905 N N . GLY A 1 114 ? 7.031 10.378 1.708 1.00 98.12 114 GLY A N 1
ATOM 906 C CA . GLY A 1 114 ? 6.542 10.903 2.977 1.00 98.12 114 GLY A CA 1
ATOM 907 C C . GLY A 1 114 ? 7.123 10.118 4.139 1.00 98.12 114 GLY A C 1
ATOM 908 O O . GLY A 1 114 ? 8.316 9.821 4.151 1.00 98.12 114 GLY A O 1
ATOM 909 N N . PHE A 1 115 ? 6.275 9.754 5.092 1.00 98.69 115 PHE A N 1
ATOM 910 C CA . PHE A 1 115 ? 6.672 9.142 6.347 1.00 98.69 115 PHE A CA 1
ATOM 911 C C . PHE A 1 115 ? 5.901 7.860 6.638 1.00 98.69 115 PHE A C 1
ATOM 913 O O . PHE A 1 115 ? 4.691 7.766 6.414 1.00 98.69 115 PHE A O 1
ATOM 920 N N . ILE A 1 116 ? 6.616 6.881 7.185 1.00 98.56 116 ILE A N 1
ATOM 921 C CA . ILE A 1 116 ? 6.060 5.623 7.676 1.00 98.56 116 ILE A CA 1
ATOM 922 C C . ILE A 1 116 ? 6.319 5.552 9.172 1.00 98.56 116 ILE A C 1
ATOM 924 O O . ILE A 1 116 ? 7.472 5.572 9.597 1.00 98.56 116 ILE A O 1
ATOM 928 N N . ALA A 1 117 ? 5.255 5.430 9.960 1.00 98.44 117 ALA A N 1
ATOM 929 C CA . ALA A 1 117 ? 5.350 5.094 11.373 1.00 98.44 117 ALA A CA 1
ATOM 930 C C . ALA A 1 117 ? 5.014 3.614 11.574 1.00 98.44 117 ALA A C 1
ATOM 932 O O . ALA A 1 117 ? 4.020 3.121 11.031 1.00 98.44 117 ALA A O 1
ATOM 933 N N . VAL A 1 118 ? 5.818 2.919 12.373 1.00 97.56 118 VAL A N 1
ATOM 934 C CA . VAL A 1 118 ? 5.663 1.499 12.706 1.00 97.56 118 VAL A CA 1
ATOM 935 C C . VAL A 1 118 ? 5.634 1.338 14.221 1.00 97.56 118 VAL A C 1
ATOM 937 O O . VAL A 1 118 ? 6.420 1.947 14.941 1.00 97.56 118 VAL A O 1
ATOM 940 N N . ALA A 1 119 ? 4.707 0.527 14.725 1.00 94.25 119 ALA A N 1
ATOM 941 C CA . ALA A 1 119 ? 4.619 0.195 16.141 1.00 94.25 119 ALA A CA 1
ATOM 942 C C . ALA A 1 119 ? 4.122 -1.247 16.312 1.00 94.25 119 ALA A C 1
ATOM 944 O O . ALA A 1 119 ? 2.927 -1.534 16.197 1.00 94.25 119 ALA A O 1
ATOM 945 N N . GLY A 1 120 ? 5.051 -2.166 16.588 1.00 89.62 120 GLY A N 1
ATOM 946 C CA . GLY A 1 120 ? 4.769 -3.601 16.565 1.00 89.62 120 GLY A CA 1
ATOM 947 C C . GLY A 1 120 ? 4.414 -4.059 15.148 1.00 89.62 120 GLY A C 1
ATOM 948 O O . GLY A 1 120 ? 5.166 -3.817 14.213 1.00 89.62 120 GLY A O 1
ATOM 949 N N . SER A 1 121 ? 3.255 -4.700 14.979 1.00 87.25 121 SER A N 1
ATOM 950 C CA . SER A 1 121 ? 2.761 -5.151 13.667 1.00 87.25 121 SER A CA 1
ATOM 951 C C . SER A 1 121 ? 1.946 -4.101 12.905 1.00 87.25 121 SER A C 1
ATOM 953 O O . SER A 1 121 ? 1.508 -4.362 11.786 1.00 87.25 121 SER A O 1
ATOM 955 N N . ASP A 1 122 ? 1.645 -2.956 13.522 1.00 91.88 122 ASP A N 1
ATOM 956 C CA . ASP A 1 122 ? 0.874 -1.896 12.879 1.00 91.88 122 ASP A CA 1
ATOM 957 C C . ASP A 1 122 ? 1.815 -0.888 12.207 1.00 91.88 122 ASP A C 1
ATOM 959 O O . ASP A 1 122 ? 2.837 -0.488 12.763 1.00 91.88 122 ASP A O 1
ATOM 963 N N . SER A 1 123 ? 1.422 -0.435 11.019 1.00 95.81 123 SER A N 1
ATOM 964 C CA . SER A 1 123 ? 2.089 0.636 10.280 1.00 95.81 123 SER A CA 1
ATOM 965 C C . SER A 1 123 ? 1.088 1.654 9.741 1.00 95.81 123 SER A C 1
ATOM 967 O O . SER A 1 123 ? -0.099 1.339 9.563 1.00 95.81 123 SER A O 1
ATOM 969 N N . PHE A 1 124 ? 1.564 2.877 9.499 1.00 97.69 124 PHE A N 1
ATOM 970 C CA . PHE A 1 124 ? 0.777 3.965 8.922 1.00 97.69 124 PHE A CA 1
ATOM 971 C C . PHE A 1 124 ? 1.636 4.881 8.037 1.00 97.69 124 PHE A C 1
ATOM 973 O O . PHE A 1 124 ? 2.736 5.259 8.432 1.00 97.69 124 PHE A O 1
ATOM 980 N N . HIS A 1 125 ? 1.107 5.245 6.865 1.00 98.44 125 HIS A N 1
ATOM 981 C CA . HIS A 1 125 ? 1.749 6.134 5.891 1.00 98.44 125 HIS A CA 1
ATOM 982 C C . HIS A 1 125 ? 1.101 7.520 5.936 1.00 98.44 125 HIS A C 1
ATOM 984 O O . HIS A 1 125 ? -0.129 7.612 5.997 1.00 98.44 125 HIS A O 1
ATOM 990 N N . SER A 1 126 ? 1.905 8.578 5.859 1.00 97.94 126 SER A N 1
ATOM 991 C CA . SER A 1 126 ? 1.433 9.960 5.725 1.00 97.94 126 SER A CA 1
ATOM 992 C C . SER A 1 126 ? 2.449 10.808 4.965 1.00 97.94 126 SER A C 1
ATOM 994 O O . SER A 1 126 ? 3.622 10.469 4.888 1.00 97.94 126 SER A O 1
ATOM 996 N N . ASP A 1 127 ? 2.006 11.940 4.446 1.00 98.06 127 ASP A N 1
ATOM 997 C CA . ASP A 1 127 ? 2.847 13.028 3.932 1.00 98.06 127 ASP A CA 1
ATOM 998 C C . ASP A 1 127 ? 3.649 13.773 5.021 1.00 98.06 127 ASP A C 1
ATOM 1000 O O . ASP A 1 127 ? 4.626 14.449 4.712 1.00 98.06 127 ASP A O 1
ATOM 1004 N N . THR A 1 128 ? 3.266 13.625 6.292 1.00 98.31 128 THR A N 1
ATOM 1005 C CA . THR A 1 128 ? 3.827 14.330 7.455 1.00 98.31 128 THR A CA 1
ATOM 1006 C C . THR A 1 128 ? 4.236 13.368 8.570 1.00 98.31 128 THR A C 1
ATOM 1008 O O . THR A 1 128 ? 3.667 12.282 8.731 1.00 98.31 128 THR A O 1
ATOM 1011 N N . THR A 1 129 ? 5.212 13.775 9.382 1.00 98.38 129 THR A N 1
ATOM 1012 C CA . THR A 1 129 ? 5.667 13.033 10.566 1.00 98.38 129 THR A CA 1
ATOM 1013 C C . THR A 1 129 ? 4.542 12.860 11.582 1.00 98.38 129 THR A C 1
ATOM 1015 O O . THR A 1 129 ? 4.287 11.751 12.059 1.00 98.38 129 THR A O 1
ATOM 1018 N N . GLU A 1 130 ? 3.803 13.935 11.858 1.00 97.94 130 GLU A N 1
ATOM 1019 C CA . GLU A 1 130 ? 2.704 13.959 12.825 1.00 97.94 130 GLU A CA 1
ATOM 1020 C C . GLU A 1 130 ? 1.562 13.054 12.364 1.00 97.94 130 GLU A C 1
ATOM 1022 O O . GLU A 1 130 ? 1.031 12.269 13.153 1.00 97.94 130 GLU A O 1
ATOM 1027 N N . GLY A 1 131 ? 1.207 13.114 11.075 1.00 97.81 131 GLY A N 1
ATOM 1028 C CA . GLY A 1 131 ? 0.157 12.283 10.495 1.00 97.81 131 GLY A CA 1
ATOM 1029 C C . GLY A 1 131 ? 0.471 10.790 10.594 1.00 97.81 131 GLY A C 1
ATOM 1030 O O . GLY A 1 131 ? -0.400 9.998 10.974 1.00 97.81 131 GLY A O 1
ATOM 1031 N N . ALA A 1 132 ? 1.725 10.402 10.339 1.00 98.12 132 ALA A N 1
ATOM 1032 C CA . ALA A 1 132 ? 2.168 9.017 10.459 1.00 98.12 132 ALA A CA 1
ATOM 1033 C C . ALA A 1 132 ? 2.079 8.520 11.915 1.00 98.12 132 ALA A C 1
ATOM 1035 O O . ALA A 1 132 ? 1.466 7.479 12.182 1.00 98.12 132 ALA A O 1
ATOM 1036 N N . ILE A 1 133 ? 2.605 9.297 12.870 1.00 97.69 133 ILE A N 1
ATOM 1037 C CA . ILE A 1 133 ? 2.581 8.971 14.306 1.00 97.69 133 ILE A CA 1
ATOM 1038 C C . ILE A 1 133 ? 1.140 8.867 14.827 1.00 97.69 133 ILE A C 1
ATOM 1040 O O . ILE A 1 133 ? 0.761 7.859 15.433 1.00 97.69 133 ILE A O 1
ATOM 1044 N N . LEU A 1 134 ? 0.306 9.880 14.579 1.00 96.06 134 LEU A N 1
ATOM 1045 C CA . LEU A 1 134 ? -1.087 9.889 15.035 1.00 96.06 134 LEU A CA 1
ATOM 1046 C C . LEU A 1 134 ? -1.892 8.750 14.400 1.00 96.06 134 LEU A C 1
ATOM 1048 O O . LEU A 1 134 ? -2.742 8.137 15.053 1.00 96.06 134 LEU A O 1
ATOM 1052 N N . GLY A 1 135 ? -1.611 8.437 13.135 1.00 95.25 135 GLY A N 1
ATOM 1053 C CA . GLY A 1 135 ? -2.233 7.338 12.412 1.00 95.25 135 GLY A CA 1
ATOM 1054 C C . GLY A 1 135 ? -1.936 5.975 13.035 1.00 95.25 135 GLY A C 1
ATOM 1055 O O . GLY A 1 135 ? -2.873 5.221 13.320 1.00 95.25 135 GLY A O 1
ATOM 1056 N N . VAL A 1 136 ? -0.664 5.670 13.320 1.00 95.06 136 VAL A N 1
ATOM 1057 C CA . VAL A 1 136 ? -0.295 4.381 13.932 1.00 95.06 136 VAL A CA 1
ATOM 1058 C C . VAL A 1 136 ? -0.811 4.270 15.371 1.00 95.06 136 VAL A C 1
ATOM 1060 O O . VAL A 1 136 ? -1.325 3.223 15.770 1.00 95.06 136 VAL A O 1
ATOM 1063 N N . GLN A 1 137 ? -0.793 5.365 16.138 1.00 93.81 137 GLN A N 1
ATOM 1064 C CA . GLN A 1 137 ? -1.371 5.400 17.485 1.00 93.81 137 GLN A CA 1
ATOM 1065 C C . GLN A 1 137 ? -2.882 5.139 17.467 1.00 93.81 137 GLN A C 1
ATOM 1067 O O . GLN A 1 137 ? -3.386 4.347 18.269 1.00 93.81 137 GLN A O 1
ATOM 1072 N N . ARG A 1 138 ? -3.616 5.754 16.530 1.00 91.38 138 ARG A N 1
ATOM 1073 C CA . ARG A 1 138 ? -5.050 5.492 16.332 1.00 91.38 138 ARG A CA 1
ATOM 1074 C C . ARG A 1 138 ? -5.300 4.026 15.978 1.00 91.38 138 ARG A C 1
ATOM 1076 O O . ARG A 1 138 ? -6.203 3.413 16.546 1.00 91.38 138 ARG A O 1
ATOM 1083 N N . LYS A 1 139 ? -4.490 3.457 15.080 1.00 89.25 139 LYS A N 1
ATOM 1084 C CA . LYS A 1 139 ? -4.586 2.051 14.658 1.00 89.25 139 LYS A CA 1
ATOM 1085 C C . L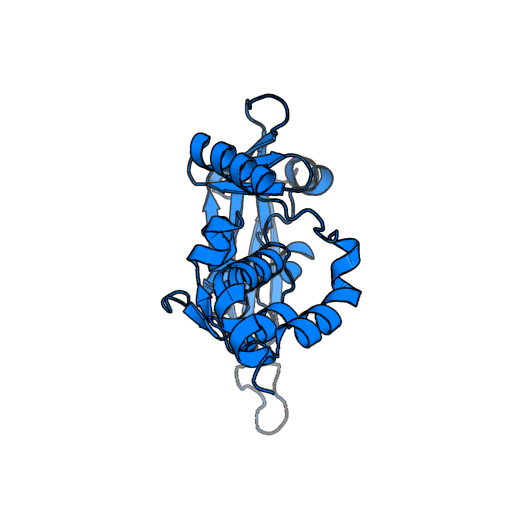YS A 1 139 ? -4.424 1.098 15.849 1.00 89.25 139 LYS A C 1
ATOM 1087 O O . LYS A 1 139 ? -5.266 0.219 16.021 1.00 89.25 139 LYS A O 1
ATOM 1092 N N . ARG A 1 140 ? -3.454 1.356 16.737 1.00 87.25 140 ARG A N 1
ATOM 1093 C CA . ARG A 1 140 ? -3.225 0.578 17.972 1.00 87.25 140 ARG A CA 1
ATOM 1094 C C . ARG A 1 140 ? -4.377 0.657 18.974 1.00 87.25 140 ARG A C 1
ATOM 1096 O O . ARG A 1 140 ? -4.731 -0.352 19.576 1.00 87.25 140 ARG A O 1
ATOM 1103 N N . ARG A 1 141 ? -4.991 1.833 19.149 1.00 83.50 141 ARG A N 1
ATOM 1104 C CA . ARG A 1 141 ? -6.159 1.994 20.042 1.00 83.50 141 ARG A CA 1
ATOM 1105 C C . ARG A 1 141 ? -7.388 1.230 19.544 1.00 83.50 141 ARG A C 1
ATOM 1107 O O . ARG A 1 141 ? -8.216 0.815 20.346 1.00 83.50 141 ARG A O 1
ATOM 1114 N N . ASN A 1 142 ? -7.493 1.037 18.230 1.00 71.44 142 ASN A N 1
ATOM 1115 C CA . ASN A 1 142 ? -8.656 0.436 17.581 1.00 71.44 142 ASN A CA 1
ATOM 1116 C C . ASN A 1 142 ? -8.488 -1.059 17.267 1.00 71.44 142 ASN A C 1
ATOM 1118 O O . ASN A 1 142 ? -9.321 -1.612 16.545 1.00 71.44 142 ASN A O 1
ATOM 1122 N N . VAL A 1 143 ? -7.452 -1.724 17.798 1.00 64.25 143 VAL A N 1
ATOM 1123 C CA . VAL A 1 143 ? -7.240 -3.166 17.603 1.00 64.25 143 VAL A CA 1
ATOM 1124 C C . VAL A 1 143 ? -8.444 -3.933 18.166 1.00 64.25 143 VAL A C 1
ATOM 1126 O O . VAL A 1 143 ? -8.704 -3.879 19.370 1.00 64.25 143 VAL A O 1
ATOM 1129 N N . PRO A 1 144 ? -9.208 -4.663 17.330 1.00 55.22 144 PRO A N 1
ATOM 1130 C CA . PRO A 1 144 ? -10.243 -5.550 17.833 1.00 55.22 144 PRO A CA 1
ATOM 1131 C C . PRO A 1 144 ? -9.587 -6.606 18.724 1.00 55.22 144 PRO A C 1
ATOM 1133 O O . PRO A 1 144 ? -8.594 -7.206 18.324 1.00 55.22 144 PRO A O 1
ATOM 1136 N N . THR A 1 145 ? -10.177 -6.895 19.885 1.00 52.16 145 THR A N 1
ATOM 1137 C CA . THR A 1 145 ? -9.688 -7.815 20.939 1.00 52.16 145 THR A CA 1
ATOM 1138 C C . THR A 1 145 ? -9.408 -9.261 20.467 1.00 52.16 145 THR A C 1
ATOM 1140 O O . THR A 1 145 ? -8.970 -10.100 21.243 1.00 52.16 145 THR A O 1
ATOM 1143 N N . ARG A 1 146 ? -9.659 -9.566 19.188 1.00 51.53 146 ARG A N 1
ATOM 1144 C CA . ARG A 1 146 ? -9.311 -10.798 18.466 1.00 51.53 146 ARG A CA 1
ATOM 1145 C C . ARG A 1 146 ? -8.917 -10.450 17.022 1.00 51.53 146 ARG A C 1
ATOM 1147 O O . ARG A 1 146 ? -9.693 -10.679 16.093 1.00 51.53 146 ARG A O 1
ATOM 1154 N N . ALA A 1 147 ? -7.755 -9.840 16.813 1.00 52.31 147 ALA A N 1
ATOM 1155 C CA . ALA A 1 147 ? -7.176 -9.736 15.476 1.00 52.31 147 ALA A CA 1
ATOM 1156 C C . ALA A 1 147 ? -6.365 -11.009 15.206 1.00 52.31 147 ALA A C 1
ATOM 1158 O O . ALA A 1 147 ? -5.404 -11.288 15.914 1.00 52.31 147 ALA A O 1
ATOM 1159 N N . ALA A 1 148 ? -6.792 -11.798 14.220 1.00 51.12 148 ALA A N 1
ATOM 1160 C CA . ALA A 1 148 ? -6.007 -12.927 13.737 1.00 51.12 148 ALA A CA 1
ATOM 1161 C C . ALA A 1 148 ? -4.707 -12.400 13.110 1.00 51.12 148 ALA A C 1
ATOM 1163 O O . ALA A 1 148 ? -4.710 -11.336 12.480 1.00 51.12 148 ALA A O 1
ATOM 1164 N N . THR A 1 149 ? -3.612 -13.122 13.308 1.00 53.03 149 THR A N 1
ATOM 1165 C CA . THR A 1 149 ? -2.298 -12.757 12.773 1.00 53.03 149 THR A CA 1
ATOM 1166 C C . THR A 1 149 ? -2.249 -12.964 11.254 1.00 53.03 149 THR A C 1
ATOM 1168 O O . THR A 1 149 ? -3.139 -13.576 10.666 1.00 53.03 149 THR A O 1
ATOM 1171 N N . ILE A 1 150 ? -1.208 -12.458 10.585 1.00 50.31 150 ILE A N 1
ATOM 1172 C CA . ILE A 1 150 ? -1.021 -12.647 9.133 1.00 50.31 150 ILE A CA 1
ATOM 1173 C C . ILE A 1 150 ? -0.930 -14.144 8.772 1.00 50.31 150 ILE A C 1
ATOM 1175 O O . ILE A 1 150 ? -1.473 -14.554 7.749 1.00 50.31 150 ILE A O 1
ATOM 1179 N N . ALA A 1 151 ? -0.327 -14.965 9.642 1.00 47.88 151 ALA A N 1
ATOM 1180 C CA . ALA A 1 151 ? -0.232 -16.418 9.474 1.00 47.88 151 ALA A CA 1
ATOM 1181 C C . ALA A 1 151 ? -1.604 -17.122 9.502 1.00 47.88 151 ALA A C 1
ATOM 1183 O O . ALA A 1 151 ? -1.781 -18.148 8.851 1.00 47.88 151 ALA A O 1
ATOM 1184 N N . ASP A 1 152 ? -2.596 -16.532 10.174 1.00 56.09 152 ASP A N 1
ATOM 1185 C CA . ASP A 1 152 ? -3.964 -17.054 10.225 1.00 56.09 152 ASP A CA 1
ATOM 1186 C C . ASP A 1 152 ? -4.781 -16.725 8.968 1.00 56.09 152 ASP A C 1
ATOM 1188 O O . ASP A 1 152 ? -5.919 -17.172 8.848 1.00 56.09 152 ASP A O 1
ATOM 1192 N N . MET A 1 153 ? -4.287 -15.887 8.048 1.00 62.44 153 MET A N 1
ATOM 1193 C CA . MET A 1 153 ? -5.150 -15.339 6.998 1.00 62.44 153 MET A CA 1
ATOM 1194 C C . MET A 1 153 ? -5.481 -16.341 5.894 1.00 62.44 153 MET A C 1
ATOM 1196 O O . MET A 1 153 ? -6.635 -16.392 5.486 1.00 62.44 153 MET A O 1
ATOM 1200 N N . THR A 1 154 ? -4.541 -17.163 5.427 1.00 55.81 154 THR A N 1
ATOM 1201 C CA . THR A 1 154 ? -4.755 -17.965 4.208 1.00 55.81 154 THR A CA 1
ATOM 1202 C C . THR A 1 154 ? -5.840 -19.033 4.378 1.00 55.81 154 THR A C 1
ATOM 1204 O O . THR A 1 154 ? -6.705 -19.163 3.519 1.00 55.81 154 THR A O 1
ATOM 1207 N N . SER A 1 155 ? -5.872 -19.737 5.514 1.00 56.97 155 SER A N 1
ATOM 1208 C CA . SER A 1 155 ? -6.942 -20.691 5.855 1.00 56.97 155 SER A CA 1
ATOM 1209 C C . SER A 1 155 ? -8.213 -20.012 6.396 1.00 56.97 155 SER A C 1
ATOM 1211 O O . SER A 1 155 ? -9.284 -20.619 6.414 1.00 56.97 155 SER A O 1
ATOM 1213 N N . ALA A 1 156 ? -8.140 -18.735 6.795 1.00 80.69 156 ALA A N 1
ATOM 1214 C CA . ALA A 1 156 ? -9.284 -17.981 7.304 1.00 80.69 156 ALA A CA 1
ATOM 1215 C C . ALA A 1 156 ? -10.033 -17.153 6.251 1.00 80.69 156 ALA A C 1
ATOM 1217 O O . ALA A 1 156 ? -11.119 -16.673 6.577 1.00 80.69 156 ALA A O 1
ATOM 1218 N N . VAL A 1 157 ? -9.514 -16.956 5.030 1.00 88.19 157 VAL A N 1
ATOM 1219 C CA . VAL A 1 157 ? -10.173 -16.111 4.011 1.00 88.19 157 VAL A CA 1
ATOM 1220 C C . VAL A 1 157 ? -11.553 -16.654 3.649 1.00 88.19 157 VAL A C 1
ATOM 1222 O O . VAL A 1 157 ? -12.535 -15.933 3.816 1.00 88.19 157 VAL A O 1
ATOM 1225 N N . ASP A 1 158 ? -11.666 -17.920 3.246 1.00 89.38 158 ASP A N 1
ATOM 1226 C CA . ASP A 1 158 ? -12.957 -18.485 2.825 1.00 89.38 158 ASP A CA 1
ATOM 1227 C C . ASP A 1 158 ? -13.945 -18.610 3.986 1.00 89.38 158 ASP A C 1
ATOM 1229 O O . ASP A 1 158 ? -15.133 -18.312 3.837 1.00 89.38 158 ASP A O 1
ATOM 1233 N N . THR A 1 159 ? -13.450 -18.951 5.179 1.00 89.94 159 THR A N 1
ATOM 1234 C CA . THR A 1 159 ? -14.261 -18.959 6.406 1.00 89.94 159 THR A CA 1
ATOM 1235 C C . THR A 1 159 ? -14.784 -17.557 6.726 1.00 89.94 159 THR A C 1
ATOM 1237 O O . THR A 1 159 ? -15.949 -17.381 7.089 1.00 89.94 159 THR A O 1
ATOM 1240 N N . PHE A 1 160 ? -13.938 -16.534 6.580 1.00 90.50 160 PHE A N 1
ATOM 1241 C CA . PHE A 1 160 ? -14.319 -15.143 6.785 1.00 90.50 160 PHE A CA 1
ATOM 1242 C C . PHE A 1 160 ? -15.359 -14.708 5.750 1.00 90.50 160 PHE A C 1
ATOM 1244 O O . PHE A 1 160 ? -16.409 -14.194 6.131 1.00 90.50 160 PHE A O 1
ATOM 1251 N N . ILE A 1 161 ? -15.127 -14.975 4.464 1.00 93.44 161 ILE A N 1
ATOM 1252 C CA . ILE A 1 161 ? -16.071 -14.632 3.396 1.00 93.44 161 ILE A CA 1
ATOM 1253 C C . ILE A 1 161 ? -17.419 -15.313 3.637 1.00 93.44 161 ILE A C 1
ATOM 1255 O O . ILE A 1 161 ? -18.433 -14.626 3.666 1.00 93.44 161 ILE A O 1
ATOM 1259 N N . THR A 1 162 ? -17.435 -16.618 3.911 1.00 92.62 162 THR A N 1
ATOM 1260 C CA . THR A 1 162 ? -18.664 -17.381 4.191 1.00 92.62 162 THR A CA 1
ATOM 1261 C C . THR A 1 162 ? -19.436 -16.806 5.379 1.00 92.62 162 THR A C 1
ATOM 1263 O O . THR A 1 162 ? -20.656 -16.672 5.345 1.00 92.62 162 THR A O 1
ATOM 1266 N N . LYS A 1 163 ? -18.731 -16.412 6.445 1.00 90.81 163 LYS A N 1
ATOM 1267 C CA . LYS A 1 163 ? -19.356 -15.837 7.642 1.00 90.81 163 LYS A CA 1
ATOM 1268 C C . LYS A 1 163 ? -20.001 -14.473 7.386 1.00 90.81 163 LYS A C 1
ATOM 1270 O O . LYS A 1 163 ? -21.004 -14.149 8.031 1.00 90.81 163 LYS A O 1
ATOM 1275 N N . TYR A 1 164 ? -19.400 -13.656 6.522 1.00 93.19 164 TYR A N 1
ATOM 1276 C CA . TYR A 1 164 ? -19.801 -12.263 6.318 1.00 93.19 164 TYR A CA 1
ATOM 1277 C C . TYR A 1 164 ? -20.589 -12.017 5.021 1.00 93.19 164 TYR A C 1
ATOM 1279 O O . TYR A 1 164 ? -21.222 -10.970 4.916 1.00 93.19 164 TYR A O 1
ATOM 1287 N N . SER A 1 165 ? -20.644 -12.978 4.093 1.00 93.75 165 SER A N 1
ATOM 1288 C CA . SER A 1 165 ? -21.409 -12.892 2.837 1.00 93.75 165 SER A CA 1
ATOM 1289 C C . SER A 1 165 ? -22.920 -12.790 3.049 1.00 93.75 165 SER A C 1
ATOM 1291 O O . SER A 1 165 ? -23.613 -12.186 2.240 1.00 93.75 165 SER A O 1
ATOM 1293 N N . ARG A 1 166 ? -23.431 -13.317 4.169 1.00 91.62 166 ARG A N 1
ATOM 1294 C CA . ARG A 1 166 ? -24.852 -13.238 4.549 1.00 91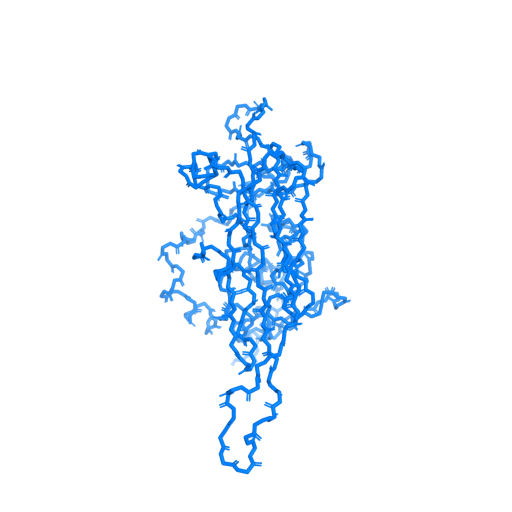.62 166 ARG A CA 1
ATOM 1295 C C . ARG A 1 166 ? -25.348 -11.831 4.904 1.00 91.62 166 ARG A C 1
ATOM 1297 O O . ARG A 1 166 ? -26.543 -11.648 5.109 1.00 91.62 166 ARG A O 1
ATOM 1304 N N . TYR A 1 167 ? -24.452 -10.858 5.078 1.00 91.88 167 TYR A N 1
ATOM 1305 C CA . TYR A 1 167 ? -24.836 -9.504 5.469 1.00 91.88 167 TYR A CA 1
ATOM 1306 C C . TYR A 1 167 ? -25.043 -8.617 4.241 1.00 91.88 167 TYR A C 1
ATOM 1308 O O . TYR A 1 167 ? -24.073 -8.191 3.614 1.00 91.88 167 TYR A O 1
ATOM 1316 N N . ASP A 1 168 ? -26.298 -8.260 3.968 1.00 94.12 168 ASP A N 1
ATOM 1317 C CA . ASP A 1 168 ? -26.648 -7.247 2.967 1.00 94.12 168 ASP A CA 1
ATOM 1318 C C . ASP A 1 168 ? -26.435 -5.829 3.526 1.00 94.12 168 ASP A C 1
ATOM 1320 O O . ASP A 1 168 ? -27.353 -5.127 3.953 1.00 94.12 168 ASP A O 1
ATOM 1324 N N . ILE A 1 169 ? -25.163 -5.442 3.640 1.00 95.12 169 ILE A N 1
ATOM 1325 C CA . ILE A 1 169 ? -24.747 -4.122 4.116 1.00 95.12 169 ILE A CA 1
ATOM 1326 C C . ILE A 1 169 ? -23.685 -3.524 3.199 1.00 95.12 169 ILE A C 1
ATOM 1328 O O . ILE A 1 169 ? -23.005 -4.211 2.440 1.00 95.12 169 ILE A O 1
ATOM 1332 N N . TYR A 1 170 ? -23.499 -2.216 3.332 1.00 95.38 170 TYR A N 1
ATOM 1333 C CA . TYR A 1 170 ? -22.448 -1.480 2.646 1.00 95.38 170 TYR A CA 1
ATOM 1334 C C . TYR A 1 170 ? -21.297 -1.148 3.595 1.00 95.38 170 TYR A C 1
ATOM 1336 O O . TYR A 1 170 ? -21.529 -0.716 4.733 1.00 95.38 170 TYR A O 1
ATOM 1344 N N . VAL A 1 171 ? -20.074 -1.262 3.084 1.00 95.69 171 VAL A N 1
ATOM 1345 C CA . VAL A 1 171 ? -18.836 -0.832 3.743 1.00 95.69 171 VAL A CA 1
ATOM 1346 C C . VAL A 1 171 ? -18.387 0.488 3.121 1.00 95.69 171 VAL A C 1
ATOM 1348 O O . VAL A 1 171 ? -18.331 0.609 1.898 1.00 95.69 171 VAL A O 1
ATOM 1351 N N . SER A 1 172 ? -18.120 1.501 3.943 1.00 94.31 172 SER A N 1
ATOM 1352 C CA . SER A 1 172 ? -17.663 2.816 3.475 1.00 94.31 172 SER A CA 1
ATOM 1353 C C . SER A 1 172 ? -16.160 3.007 3.667 1.00 94.31 172 SER A C 1
ATOM 1355 O O . SER A 1 172 ? -15.527 2.325 4.475 1.00 94.31 172 SER A O 1
ATOM 1357 N N . LEU A 1 173 ? -15.591 4.004 2.981 1.00 93.62 173 LEU A N 1
ATOM 1358 C CA . LEU A 1 173 ? -14.212 4.447 3.236 1.00 93.62 173 LEU A CA 1
ATOM 1359 C C . LEU A 1 173 ? -14.027 4.888 4.696 1.00 93.62 173 LEU A C 1
ATOM 1361 O O . LEU A 1 173 ? -12.989 4.654 5.307 1.00 93.62 173 LEU A O 1
ATOM 1365 N N . ASP A 1 174 ? -15.075 5.452 5.291 1.00 92.25 174 ASP A N 1
ATOM 1366 C CA . ASP A 1 174 ? -15.123 5.802 6.708 1.00 92.25 174 ASP A CA 1
ATOM 1367 C C . ASP A 1 174 ? -14.939 4.597 7.637 1.00 92.25 174 ASP A C 1
ATOM 1369 O O . ASP A 1 174 ? -14.277 4.728 8.667 1.00 92.25 174 ASP A O 1
ATOM 1373 N N . ASP A 1 175 ? -15.494 3.428 7.293 1.00 92.25 175 ASP A N 1
ATOM 1374 C CA . ASP A 1 175 ? -15.272 2.205 8.070 1.00 92.25 175 ASP A CA 1
ATOM 1375 C C . ASP A 1 175 ? -13.776 1.824 8.037 1.00 92.25 175 ASP A C 1
ATOM 1377 O O . ASP A 1 175 ? -13.198 1.482 9.073 1.00 92.25 175 ASP A O 1
ATOM 1381 N N . ALA A 1 176 ? -13.110 1.969 6.885 1.00 92.44 176 ALA A N 1
ATOM 1382 C CA . ALA A 1 176 ? -11.673 1.716 6.743 1.00 92.44 176 ALA A CA 1
ATOM 1383 C C . ALA A 1 176 ? -10.812 2.729 7.524 1.00 92.44 176 ALA A C 1
ATOM 1385 O O . ALA A 1 176 ? -9.902 2.334 8.259 1.00 92.44 176 ALA A O 1
ATOM 1386 N N . ARG A 1 177 ? -11.130 4.027 7.440 1.00 92.69 177 ARG A N 1
ATOM 1387 C CA . ARG A 1 177 ? -10.439 5.109 8.171 1.00 92.69 177 ARG A CA 1
ATOM 1388 C C . ARG A 1 177 ? -10.555 4.948 9.681 1.00 92.69 177 ARG A C 1
ATOM 1390 O O . ARG A 1 177 ? -9.553 4.994 10.401 1.00 92.69 177 ARG A O 1
ATOM 1397 N N . LYS A 1 178 ? -11.777 4.708 10.171 1.00 90.38 178 LYS A N 1
ATOM 1398 C CA . LYS A 1 178 ? -12.063 4.507 11.603 1.00 90.38 178 LYS A CA 1
ATOM 1399 C C . LYS A 1 178 ? -11.355 3.274 12.148 1.00 90.38 178 LYS A C 1
ATOM 1401 O O . LYS A 1 178 ? -10.923 3.280 13.297 1.00 90.38 178 LYS A O 1
ATOM 1406 N N . THR A 1 179 ? -11.174 2.247 11.324 1.00 88.06 179 THR A N 1
ATOM 1407 C CA . THR A 1 179 ? -10.423 1.041 11.700 1.00 88.06 179 THR A CA 1
ATOM 1408 C C . THR A 1 179 ? -8.909 1.136 11.479 1.00 88.06 179 THR A C 1
ATOM 1410 O O . THR A 1 179 ? -8.187 0.170 11.730 1.00 88.06 179 THR A O 1
ATOM 1413 N N . GLY A 1 180 ? -8.408 2.321 11.116 1.00 88.88 180 GLY A N 1
ATOM 1414 C CA . GLY A 1 180 ? -6.980 2.638 11.129 1.00 88.88 180 GLY A CA 1
ATOM 1415 C C . GLY A 1 180 ? -6.258 2.421 9.802 1.00 88.88 180 GLY A C 1
ATOM 1416 O O . GLY A 1 180 ? -5.032 2.377 9.794 1.00 88.88 180 GLY A O 1
ATOM 1417 N N . SER A 1 181 ? -6.980 2.290 8.689 1.00 93.12 181 SER A N 1
ATOM 1418 C CA . SER A 1 181 ? -6.363 2.266 7.357 1.00 93.12 181 SER A CA 1
ATOM 1419 C C . SER A 1 181 ? -5.849 3.663 6.984 1.00 93.12 181 SER A C 1
ATOM 1421 O O . SER A 1 181 ? -6.490 4.663 7.315 1.00 93.12 181 SER A O 1
ATOM 1423 N N . CYS A 1 182 ? -4.694 3.740 6.317 1.00 95.62 182 CYS A N 1
ATOM 1424 C CA . CYS A 1 182 ? -4.188 4.986 5.729 1.00 95.62 182 CYS A CA 1
ATOM 1425 C C . CYS A 1 182 ? -4.794 5.208 4.335 1.00 95.62 182 CYS A C 1
ATOM 1427 O O . CYS A 1 182 ? -5.136 4.233 3.663 1.00 95.62 182 CYS A O 1
ATOM 1429 N N . GLU A 1 183 ? -4.909 6.464 3.886 1.00 95.25 183 GLU A N 1
ATOM 1430 C CA . GLU A 1 183 ? -5.517 6.777 2.579 1.00 95.25 183 GLU A CA 1
ATOM 1431 C C . GLU A 1 183 ? -4.779 6.070 1.433 1.00 95.25 183 GLU A C 1
ATOM 1433 O O . GLU A 1 183 ? -5.416 5.433 0.599 1.00 95.25 183 GLU A O 1
ATOM 1438 N N . TYR A 1 184 ? -3.442 6.064 1.443 1.00 96.44 184 TYR A N 1
ATOM 1439 C CA . TYR A 1 184 ? -2.639 5.372 0.428 1.00 96.44 184 TYR A CA 1
ATOM 1440 C C . TYR A 1 184 ? -2.983 3.880 0.312 1.00 96.44 184 TYR A C 1
ATOM 1442 O O . TYR A 1 184 ? -3.160 3.367 -0.793 1.00 96.44 184 TYR A O 1
ATOM 1450 N N . GLY A 1 185 ? -3.133 3.191 1.447 1.00 96.00 185 GLY A N 1
ATOM 1451 C CA . GLY A 1 185 ? -3.499 1.773 1.485 1.00 96.00 185 GLY A CA 1
ATOM 1452 C C . GLY A 1 185 ? -4.913 1.521 0.959 1.00 96.00 185 GLY A C 1
ATOM 1453 O O . GLY A 1 185 ? -5.114 0.604 0.167 1.00 96.00 185 GLY A O 1
ATOM 1454 N N . ILE A 1 186 ? -5.879 2.373 1.328 1.00 95.38 186 ILE A N 1
ATOM 1455 C CA . ILE A 1 186 ? -7.262 2.293 0.831 1.00 95.38 186 ILE A CA 1
ATOM 1456 C C . ILE A 1 186 ? -7.285 2.455 -0.695 1.00 95.38 186 ILE A C 1
ATOM 1458 O O . ILE A 1 186 ? -7.830 1.605 -1.400 1.00 95.38 186 ILE A O 1
ATOM 1462 N N . HIS A 1 187 ? -6.662 3.519 -1.207 1.00 95.38 187 HIS A N 1
ATOM 1463 C CA . HIS A 1 187 ? -6.611 3.819 -2.638 1.00 95.38 187 HIS A CA 1
ATOM 1464 C C . HIS A 1 187 ? -5.933 2.698 -3.431 1.00 95.38 187 HIS A C 1
ATOM 1466 O O . HIS A 1 187 ? -6.486 2.229 -4.428 1.00 95.38 187 HIS A O 1
ATOM 1472 N N . SER A 1 188 ? -4.766 2.247 -2.962 1.00 96.31 188 SER A N 1
ATOM 1473 C CA . SER A 1 188 ? -4.005 1.176 -3.603 1.00 96.31 188 SER A CA 1
ATOM 1474 C C . SER A 1 188 ? -4.803 -0.126 -3.633 1.00 96.31 188 SER A C 1
ATOM 1476 O O . SER A 1 188 ? -4.979 -0.719 -4.694 1.00 96.31 188 SER A O 1
ATOM 1478 N N . TRP A 1 189 ? -5.378 -0.546 -2.501 1.00 96.19 189 TRP A N 1
ATOM 1479 C CA . TRP A 1 189 ? -6.145 -1.788 -2.452 1.00 96.19 189 TRP A CA 1
ATOM 1480 C C . TRP A 1 189 ? -7.378 -1.744 -3.359 1.00 96.19 189 TRP A C 1
ATOM 1482 O O . TRP A 1 189 ? -7.570 -2.661 -4.158 1.00 96.19 189 TRP A O 1
ATOM 1492 N N . CYS A 1 190 ? -8.173 -0.666 -3.302 1.00 95.56 190 CYS A N 1
ATOM 1493 C CA . CYS A 1 190 ? -9.341 -0.491 -4.169 1.00 95.56 190 CYS A CA 1
ATOM 1494 C C . CYS A 1 190 ? -8.955 -0.577 -5.653 1.00 95.56 190 CYS A C 1
ATOM 1496 O O . CYS A 1 190 ? -9.570 -1.337 -6.405 1.00 95.56 190 CYS A O 1
ATOM 1498 N N . ALA A 1 191 ? -7.891 0.118 -6.065 1.00 94.94 191 ALA A N 1
ATOM 1499 C CA . ALA A 1 191 ? -7.386 0.054 -7.432 1.00 94.94 191 ALA A CA 1
ATOM 1500 C C . ALA A 1 191 ? -6.916 -1.364 -7.820 1.00 94.94 191 ALA A C 1
ATOM 1502 O O . ALA A 1 191 ? -7.212 -1.834 -8.927 1.00 94.94 191 ALA A O 1
ATOM 1503 N N . SER A 1 192 ? -6.259 -2.077 -6.898 1.00 94.00 192 SER A N 1
ATOM 1504 C CA . SER A 1 192 ? -5.775 -3.447 -7.107 1.00 94.00 192 SER A CA 1
ATOM 1505 C C . SER A 1 192 ? -6.893 -4.463 -7.318 1.00 94.00 192 SER A C 1
ATOM 1507 O O . SER A 1 192 ? -6.725 -5.417 -8.076 1.00 94.00 192 SER A O 1
ATOM 1509 N N . VAL A 1 193 ? -8.057 -4.261 -6.703 1.00 93.81 193 VAL A N 1
ATOM 1510 C CA . VAL A 1 193 ? -9.203 -5.173 -6.859 1.00 93.81 193 VAL A CA 1
ATOM 1511 C C . VAL A 1 193 ? -10.266 -4.654 -7.834 1.00 93.81 193 VAL A C 1
ATOM 1513 O O . VAL A 1 193 ? -11.234 -5.360 -8.125 1.00 93.81 193 VAL A O 1
ATOM 1516 N N . GLY A 1 194 ? -10.072 -3.459 -8.397 1.00 92.69 194 GLY A N 1
ATOM 1517 C CA . GLY A 1 194 ? -10.987 -2.844 -9.361 1.00 92.69 194 GLY A CA 1
ATOM 1518 C C . GLY A 1 194 ? -12.231 -2.210 -8.735 1.00 92.69 194 GLY A C 1
ATOM 1519 O O . GLY A 1 194 ? -13.229 -2.043 -9.428 1.00 92.69 194 GLY A O 1
ATOM 1520 N N . ILE A 1 195 ? -12.180 -1.864 -7.448 1.00 93.88 195 ILE A N 1
ATOM 1521 C CA . ILE A 1 195 ? -13.229 -1.097 -6.774 1.00 93.88 195 ILE A CA 1
ATOM 1522 C C . ILE A 1 195 ? -13.016 0.389 -7.071 1.00 93.88 195 ILE A C 1
ATOM 1524 O O . ILE A 1 195 ? -11.940 0.937 -6.825 1.00 93.88 195 ILE A O 1
ATOM 1528 N N . ASP A 1 196 ? -14.058 1.048 -7.575 1.00 90.94 196 ASP A N 1
ATOM 1529 C CA . ASP A 1 196 ? -14.058 2.497 -7.769 1.00 90.94 196 ASP A CA 1
ATOM 1530 C C . ASP A 1 196 ? -14.178 3.226 -6.424 1.00 90.94 196 ASP A C 1
ATOM 1532 O O . ASP A 1 196 ? -15.209 3.160 -5.753 1.00 90.94 196 ASP A O 1
ATOM 1536 N N . ILE A 1 197 ? -13.119 3.946 -6.048 1.00 86.94 197 ILE A N 1
ATOM 1537 C CA . ILE A 1 197 ? -13.052 4.725 -4.808 1.00 86.94 197 ILE A CA 1
ATOM 1538 C C . ILE A 1 197 ? -13.938 5.977 -4.826 1.00 86.94 197 ILE A C 1
ATOM 1540 O O . ILE A 1 197 ? -14.259 6.511 -3.766 1.00 86.94 197 ILE A O 1
ATOM 1544 N N . GLY A 1 198 ? -14.378 6.431 -6.007 1.00 88.06 198 GLY A N 1
ATOM 1545 C CA . GLY A 1 198 ? -15.379 7.493 -6.129 1.00 88.06 198 GLY A CA 1
ATOM 1546 C C . GLY A 1 198 ? -16.735 7.088 -5.545 1.00 88.06 198 GLY A C 1
ATOM 1547 O O . GLY A 1 198 ? -17.548 7.941 -5.182 1.00 88.06 198 GLY A O 1
ATOM 1548 N N . ARG A 1 199 ? -16.979 5.781 -5.378 1.00 84.25 199 ARG A N 1
ATOM 1549 C CA . ARG A 1 199 ? -18.161 5.270 -4.685 1.00 84.25 199 ARG A CA 1
ATOM 1550 C C . ARG A 1 199 ? -17.992 5.495 -3.185 1.00 84.25 199 ARG A C 1
ATOM 1552 O O . ARG A 1 199 ? -17.147 4.887 -2.538 1.00 84.25 199 ARG A O 1
ATOM 1559 N N . ALA A 1 200 ? -18.876 6.300 -2.595 1.00 79.50 200 ALA A N 1
ATOM 1560 C CA . ALA A 1 200 ? -18.879 6.561 -1.150 1.00 79.50 200 ALA A CA 1
ATOM 1561 C C . ALA A 1 200 ? -18.981 5.282 -0.284 1.00 79.50 200 ALA A C 1
ATOM 1563 O O . ALA A 1 200 ? -18.582 5.275 0.886 1.00 79.50 200 ALA A O 1
ATOM 1564 N N . ARG A 1 201 ? -19.552 4.202 -0.837 1.00 92.94 201 ARG A N 1
ATOM 1565 C CA . ARG A 1 201 ? -19.729 2.905 -0.175 1.00 92.94 201 ARG A CA 1
ATOM 1566 C C . ARG A 1 201 ? -19.797 1.754 -1.184 1.00 92.94 201 ARG A C 1
ATOM 1568 O O . ARG A 1 201 ? -20.315 1.929 -2.286 1.00 92.94 201 ARG A O 1
ATOM 1575 N N . VAL A 1 202 ? -19.344 0.573 -0.769 1.00 95.12 202 VAL A N 1
ATOM 1576 C CA . VAL A 1 202 ? -19.264 -0.648 -1.587 1.00 95.12 202 VAL A CA 1
ATOM 1577 C C . VAL A 1 202 ? -20.118 -1.753 -0.948 1.00 95.12 202 VAL A C 1
ATOM 1579 O O . VAL A 1 202 ? -20.076 -1.901 0.278 1.00 95.12 202 VAL A O 1
ATOM 1582 N N . PRO A 1 203 ? -20.914 -2.515 -1.722 1.00 96.12 203 PRO A N 1
ATOM 1583 C CA . PRO A 1 203 ? -21.630 -3.687 -1.219 1.00 96.12 203 PRO A CA 1
ATOM 1584 C C . PRO A 1 203 ? -20.682 -4.709 -0.577 1.00 96.12 203 PRO A C 1
ATOM 1586 O O . PRO A 1 203 ? -19.600 -4.965 -1.105 1.00 96.12 203 PRO A O 1
ATOM 1589 N N . MET A 1 204 ? -21.099 -5.334 0.530 1.00 96.38 204 MET A N 1
ATOM 1590 C CA . MET A 1 204 ? -20.301 -6.350 1.234 1.00 96.38 204 MET A CA 1
ATOM 1591 C C . MET A 1 204 ? -19.835 -7.471 0.299 1.00 96.38 204 MET A C 1
ATOM 1593 O O . MET A 1 204 ? -18.671 -7.855 0.347 1.00 96.38 204 MET A O 1
ATOM 1597 N N . ILE A 1 205 ? -20.713 -7.963 -0.580 1.00 96.25 205 ILE A N 1
ATOM 1598 C CA . ILE A 1 205 ? -20.379 -9.046 -1.514 1.00 96.25 205 ILE A CA 1
ATOM 1599 C C . ILE A 1 205 ? -19.238 -8.656 -2.464 1.00 96.25 205 ILE A C 1
ATOM 1601 O O . ILE A 1 205 ? -18.266 -9.391 -2.599 1.00 96.25 205 ILE A O 1
ATOM 1605 N N . GLU A 1 206 ? -19.300 -7.455 -3.040 1.00 96.12 206 GLU A N 1
ATOM 1606 C CA . GLU A 1 206 ? -18.275 -6.933 -3.946 1.00 96.12 206 GLU A CA 1
ATOM 1607 C C . GLU A 1 206 ? -16.939 -6.726 -3.214 1.00 96.12 206 GLU A C 1
ATOM 1609 O O . GLU A 1 206 ? -15.875 -7.088 -3.722 1.00 96.12 206 GLU A O 1
ATOM 1614 N N . LEU A 1 207 ? -16.989 -6.205 -1.983 1.00 96.56 207 LEU A N 1
ATOM 1615 C CA . LEU A 1 207 ? -15.806 -6.043 -1.142 1.00 96.56 207 LEU A CA 1
ATOM 1616 C C . LEU A 1 207 ? -15.154 -7.395 -0.809 1.00 96.56 207 LEU A C 1
ATOM 1618 O O . LEU A 1 207 ? -13.930 -7.507 -0.858 1.00 96.56 207 LEU A O 1
ATOM 1622 N N . LEU A 1 208 ? -15.950 -8.420 -0.484 1.00 96.19 208 LEU A N 1
ATOM 1623 C CA . LEU A 1 208 ? -15.457 -9.761 -0.162 1.00 96.19 208 LEU A CA 1
ATOM 1624 C C . LEU A 1 208 ? -14.856 -10.472 -1.386 1.00 96.19 208 LEU A C 1
ATOM 1626 O O . LEU A 1 208 ? -13.858 -11.173 -1.234 1.00 96.19 208 LEU A O 1
ATOM 1630 N N . GLU A 1 209 ? -15.371 -10.234 -2.596 1.00 95.88 209 GLU A N 1
ATOM 1631 C CA . GLU A 1 209 ? -14.731 -10.687 -3.844 1.00 95.88 209 GLU A CA 1
ATOM 1632 C C . GLU A 1 209 ? -13.383 -9.997 -4.092 1.00 95.88 209 GLU A C 1
ATOM 1634 O O . GLU A 1 209 ? -12.425 -10.605 -4.580 1.00 95.88 209 GLU A O 1
ATOM 1639 N N . GLY A 1 210 ? -13.270 -8.712 -3.746 1.00 94.88 210 GLY A N 1
ATOM 1640 C CA . GLY A 1 210 ? -11.977 -8.028 -3.695 1.00 94.88 210 GLY A CA 1
ATOM 1641 C C . GLY A 1 210 ? -11.038 -8.661 -2.668 1.00 94.88 210 GLY A C 1
ATOM 1642 O O . GLY A 1 210 ? -9.892 -8.978 -2.981 1.00 94.88 210 GLY A O 1
ATOM 1643 N N . PHE A 1 211 ? -11.542 -8.912 -1.459 1.00 94.44 211 PHE A N 1
ATOM 1644 C CA . PHE A 1 211 ? -10.774 -9.499 -0.362 1.00 94.44 211 PHE A CA 1
ATOM 1645 C C . PHE A 1 211 ? -10.270 -10.908 -0.682 1.00 94.44 211 PHE A C 1
ATOM 1647 O O . PHE A 1 211 ? -9.138 -11.223 -0.337 1.00 94.44 211 PHE A O 1
ATOM 1654 N N . ARG A 1 212 ? -11.057 -11.731 -1.389 1.00 93.69 212 ARG A N 1
ATOM 1655 C CA . ARG A 1 212 ? -10.620 -13.055 -1.857 1.00 93.69 212 ARG A CA 1
ATOM 1656 C C . ARG A 1 212 ? -9.382 -12.968 -2.749 1.00 93.69 212 ARG A C 1
ATOM 1658 O O . ARG A 1 212 ? -8.478 -13.785 -2.625 1.00 93.69 212 ARG A O 1
ATOM 1665 N N . ARG A 1 213 ? -9.349 -11.979 -3.647 1.00 91.25 213 ARG A N 1
ATOM 1666 C CA . ARG A 1 213 ? -8.254 -11.776 -4.608 1.00 91.25 213 ARG A CA 1
ATOM 1667 C C . ARG A 1 213 ? -7.008 -11.186 -3.957 1.00 91.25 213 ARG A C 1
ATOM 1669 O O . ARG A 1 213 ? -5.902 -11.569 -4.318 1.00 91.25 213 ARG A O 1
ATOM 1676 N N . LEU A 1 214 ? -7.189 -10.258 -3.016 1.00 91.31 214 LEU A N 1
ATOM 1677 C CA . LEU A 1 214 ? -6.092 -9.602 -2.308 1.00 91.31 214 LEU A CA 1
ATOM 1678 C C . LEU A 1 214 ? -6.419 -9.459 -0.812 1.00 91.31 214 LEU A C 1
ATOM 1680 O O . LEU A 1 214 ? -6.901 -8.401 -0.383 1.00 91.31 214 LEU A O 1
ATOM 1684 N N . PRO A 1 215 ? -6.172 -10.509 -0.006 1.00 90.94 215 PRO A N 1
ATOM 1685 C CA . PRO A 1 215 ? -6.460 -10.482 1.421 1.00 90.94 215 PRO A CA 1
ATOM 1686 C C . PRO A 1 215 ? -5.572 -9.481 2.166 1.00 90.94 215 PRO A C 1
ATOM 1688 O O . PRO A 1 215 ? -4.347 -9.580 2.139 1.00 90.94 215 PRO A O 1
ATOM 1691 N N . GLN A 1 216 ? -6.187 -8.536 2.880 1.00 90.44 216 GLN A N 1
ATOM 1692 C CA . GLN A 1 216 ? -5.488 -7.570 3.735 1.00 90.44 216 GLN A CA 1
ATOM 1693 C C . GLN A 1 216 ? -6.182 -7.407 5.087 1.00 90.44 216 GLN A C 1
ATOM 1695 O O . GLN A 1 216 ? -7.414 -7.371 5.182 1.00 90.44 216 GLN A O 1
ATOM 1700 N N . ILE A 1 217 ? -5.390 -7.278 6.153 1.00 88.50 217 ILE A N 1
ATOM 1701 C CA . ILE A 1 217 ? -5.921 -7.163 7.516 1.00 88.50 217 ILE A CA 1
ATOM 1702 C C . ILE A 1 217 ? -6.760 -5.888 7.687 1.00 88.50 217 ILE A C 1
ATOM 1704 O O . ILE A 1 217 ? -7.776 -5.907 8.380 1.00 88.50 217 ILE A O 1
ATOM 1708 N N . GLU A 1 218 ? -6.398 -4.806 7.000 1.00 90.62 218 GLU A N 1
ATOM 1709 C CA . GLU A 1 218 ? -7.135 -3.542 6.942 1.00 90.62 218 GLU A CA 1
ATOM 1710 C C . GLU A 1 218 ? -8.567 -3.738 6.427 1.00 90.62 218 GLU A C 1
ATOM 1712 O O . GLU A 1 218 ? -9.524 -3.275 7.048 1.00 90.62 218 GLU A O 1
ATOM 1717 N N . VAL A 1 219 ? -8.736 -4.509 5.349 1.00 92.88 219 VAL A N 1
ATOM 1718 C CA . VAL A 1 219 ? -10.051 -4.818 4.761 1.00 92.88 219 VAL A CA 1
ATOM 1719 C C . VAL A 1 219 ? -10.888 -5.641 5.733 1.00 92.88 219 VAL A C 1
ATOM 1721 O O . VAL A 1 219 ? -12.063 -5.348 5.962 1.00 92.88 219 VAL A O 1
ATOM 1724 N N . ARG A 1 220 ? -10.271 -6.634 6.384 1.00 91.12 220 ARG A N 1
ATOM 1725 C CA . ARG A 1 220 ? -10.925 -7.432 7.427 1.00 91.12 220 ARG A CA 1
ATOM 1726 C C . ARG A 1 220 ? -11.427 -6.544 8.567 1.00 91.12 220 ARG A C 1
ATOM 1728 O O . ARG A 1 220 ? -12.562 -6.704 9.018 1.00 91.12 220 ARG A O 1
ATOM 1735 N N . ARG A 1 221 ? -10.605 -5.595 9.029 1.00 89.56 221 ARG A N 1
ATOM 1736 C CA . ARG A 1 221 ? -10.983 -4.632 10.075 1.00 89.56 221 ARG A CA 1
ATOM 1737 C C . ARG A 1 221 ? -12.136 -3.731 9.610 1.00 89.56 221 ARG A C 1
ATOM 1739 O O . ARG A 1 221 ? -13.080 -3.549 10.379 1.00 89.56 221 ARG A O 1
ATOM 1746 N N . ALA A 1 222 ? -12.124 -3.259 8.363 1.00 93.00 222 ALA A N 1
ATOM 1747 C CA . ALA A 1 222 ? -13.211 -2.462 7.790 1.00 93.00 222 ALA A CA 1
ATOM 1748 C C . ALA A 1 222 ? -14.544 -3.235 7.749 1.00 93.00 222 ALA A C 1
ATOM 1750 O O . ALA A 1 222 ? -15.569 -2.713 8.191 1.00 93.00 222 ALA A O 1
ATOM 1751 N N . VAL A 1 223 ? -14.529 -4.506 7.323 1.00 93.38 223 VAL A N 1
ATOM 1752 C CA . VAL A 1 223 ? -15.707 -5.397 7.349 1.00 93.38 223 VAL A CA 1
ATOM 1753 C C . VAL A 1 223 ? -16.255 -5.544 8.768 1.00 93.38 223 VAL A C 1
ATOM 1755 O O . VAL A 1 223 ? -17.450 -5.357 9.004 1.00 93.38 223 VAL A O 1
ATOM 1758 N N . LEU A 1 224 ? -15.388 -5.837 9.742 1.00 90.81 224 LEU A N 1
ATOM 1759 C CA . LEU A 1 224 ? -15.792 -5.966 11.145 1.00 90.81 224 LEU A CA 1
ATOM 1760 C C . LEU A 1 224 ? -16.374 -4.655 11.697 1.00 90.81 224 LEU A C 1
ATOM 1762 O O . LEU A 1 224 ? -17.370 -4.683 12.427 1.00 90.81 224 LEU A O 1
ATOM 1766 N N . GLY A 1 225 ? -15.787 -3.516 11.326 1.00 89.50 225 GLY A N 1
ATOM 1767 C CA . GLY A 1 225 ? -16.286 -2.182 11.657 1.00 89.50 225 GLY A CA 1
ATOM 1768 C C . GLY A 1 225 ? -17.692 -1.936 11.108 1.00 89.50 225 GLY A C 1
ATOM 1769 O O . GLY A 1 225 ? -18.590 -1.565 11.870 1.00 89.50 225 GLY A O 1
ATOM 1770 N N . ALA A 1 226 ? -17.917 -2.231 9.826 1.00 93.25 226 ALA A N 1
ATOM 1771 C CA . ALA A 1 226 ? -19.217 -2.084 9.177 1.00 93.25 226 ALA A CA 1
ATOM 1772 C C . ALA A 1 226 ? -20.292 -2.982 9.812 1.00 93.25 226 ALA A C 1
ATOM 1774 O O . ALA A 1 226 ? -21.413 -2.531 10.067 1.00 93.25 226 ALA A O 1
ATOM 1775 N N . VAL A 1 227 ? -19.959 -4.233 10.141 1.00 92.06 227 VAL A N 1
ATOM 1776 C CA . VAL A 1 227 ? -20.881 -5.155 10.828 1.00 92.06 227 VAL A CA 1
ATOM 1777 C C . VAL A 1 227 ? -21.217 -4.648 12.229 1.00 92.06 227 VAL A C 1
ATOM 1779 O O . VAL A 1 227 ? -22.388 -4.615 12.609 1.00 92.06 227 VAL A O 1
ATOM 1782 N N . LYS A 1 228 ? -20.218 -4.183 12.992 1.00 89.50 228 LYS A N 1
ATOM 1783 C CA . LYS A 1 228 ? -20.433 -3.593 14.323 1.00 89.50 228 LYS A CA 1
ATOM 1784 C C . LYS A 1 228 ? -21.354 -2.372 14.245 1.00 89.50 228 LYS A C 1
ATOM 1786 O O . LYS A 1 228 ? -22.280 -2.270 15.049 1.00 89.50 228 LYS A O 1
ATOM 1791 N N . ARG A 1 229 ? -21.148 -1.491 13.258 1.00 90.19 229 ARG A N 1
ATOM 1792 C CA . ARG A 1 229 ? -21.988 -0.309 12.992 1.00 90.19 229 ARG A CA 1
ATOM 1793 C C . ARG A 1 229 ? -23.444 -0.679 12.696 1.00 90.19 229 ARG A C 1
ATOM 1795 O O . ARG A 1 229 ? -24.348 0.031 13.125 1.00 90.19 229 ARG A O 1
ATOM 1802 N N . ASN A 1 230 ? -23.682 -1.796 12.010 1.00 89.81 230 ASN A N 1
ATOM 1803 C CA . ASN A 1 230 ? -25.024 -2.229 11.607 1.00 89.81 230 ASN A CA 1
ATOM 1804 C C . ASN A 1 230 ? -25.669 -3.257 12.555 1.00 89.81 230 ASN A C 1
ATOM 1806 O O . ASN A 1 230 ? -26.785 -3.700 12.296 1.00 89.81 230 ASN A O 1
ATOM 1810 N N . ARG A 1 231 ? -25.028 -3.602 13.682 1.00 86.06 231 ARG A N 1
ATOM 1811 C CA . ARG A 1 231 ? -25.457 -4.694 14.577 1.00 86.06 231 ARG A CA 1
ATOM 1812 C C . ARG A 1 231 ? -26.923 -4.611 15.020 1.00 86.06 231 ARG A C 1
ATOM 1814 O O . ARG A 1 231 ? -27.592 -5.633 15.059 1.00 86.06 231 ARG A O 1
ATOM 1821 N N . ARG A 1 232 ? -27.441 -3.409 15.308 1.00 80.44 232 ARG A N 1
ATOM 1822 C CA . ARG A 1 232 ? -28.854 -3.219 15.698 1.00 80.44 232 ARG A CA 1
ATOM 1823 C C . ARG A 1 232 ? -29.827 -3.619 14.582 1.00 80.44 232 ARG A C 1
ATOM 1825 O O . ARG A 1 232 ? -30.793 -4.317 14.852 1.00 80.44 232 ARG A O 1
ATOM 1832 N N . LYS A 1 233 ? -29.538 -3.221 13.339 1.00 79.56 233 LYS A N 1
ATOM 1833 C CA . LYS A 1 233 ? -30.351 -3.572 12.161 1.00 79.56 233 LYS A CA 1
ATOM 1834 C C . LYS A 1 233 ? -30.257 -5.064 11.845 1.00 79.56 233 LYS A C 1
ATOM 1836 O O . LYS A 1 233 ? -31.259 -5.700 11.554 1.00 79.56 233 LYS A O 1
ATOM 1841 N N . LEU A 1 234 ? -29.055 -5.627 11.963 1.00 80.31 234 LEU A N 1
ATOM 1842 C CA . LEU A 1 234 ? -28.806 -7.045 11.708 1.00 80.31 234 LEU A CA 1
ATOM 1843 C C . LEU A 1 234 ? -29.525 -7.956 12.713 1.00 80.31 234 LEU A C 1
ATOM 1845 O O . LEU A 1 234 ? -30.083 -8.972 12.314 1.00 80.31 234 LEU A O 1
ATOM 1849 N N . ASN A 1 235 ? -29.556 -7.578 13.994 1.00 75.75 235 ASN A N 1
ATOM 1850 C CA . ASN A 1 235 ? -30.269 -8.340 15.019 1.00 75.75 235 ASN A CA 1
ATOM 1851 C C . ASN A 1 235 ? -31.794 -8.316 14.807 1.00 75.75 235 ASN A C 1
ATOM 1853 O O . ASN A 1 235 ? -32.433 -9.339 15.003 1.00 75.75 235 ASN A O 1
ATOM 1857 N N . ALA A 1 236 ? -32.368 -7.188 14.368 1.00 69.00 236 ALA A N 1
ATOM 1858 C CA . ALA A 1 236 ? -33.805 -7.085 14.093 1.00 69.00 236 ALA A CA 1
ATOM 1859 C C . ALA A 1 236 ? -34.255 -7.999 12.934 1.00 69.00 236 ALA A C 1
ATOM 1861 O O . ALA A 1 236 ? -35.300 -8.641 13.019 1.00 69.00 236 ALA A O 1
ATOM 1862 N N . ASN A 1 237 ? -33.430 -8.122 11.889 1.00 61.44 237 ASN A N 1
ATOM 1863 C CA . ASN A 1 237 ? -33.715 -9.002 10.752 1.00 61.44 237 ASN A CA 1
ATOM 1864 C C . ASN A 1 237 ? -33.555 -10.493 11.096 1.00 61.44 237 ASN A C 1
ATOM 1866 O O . ASN A 1 237 ? -34.248 -11.320 10.517 1.00 61.44 237 ASN A O 1
ATOM 1870 N N . MET A 1 238 ? -32.676 -10.840 12.045 1.00 58.56 238 MET A N 1
ATOM 1871 C CA . MET A 1 238 ? -32.510 -12.222 12.519 1.00 58.56 238 MET A CA 1
ATOM 1872 C C . MET A 1 238 ? -33.596 -12.668 13.509 1.00 58.56 238 MET A C 1
ATOM 1874 O O . MET A 1 238 ? -33.787 -13.862 13.673 1.00 58.56 238 MET A O 1
ATOM 1878 N N . SER A 1 239 ? -34.294 -11.743 14.176 1.00 57.41 239 SER A N 1
ATOM 1879 C CA . SER A 1 239 ? -35.445 -12.056 15.043 1.00 57.41 239 SE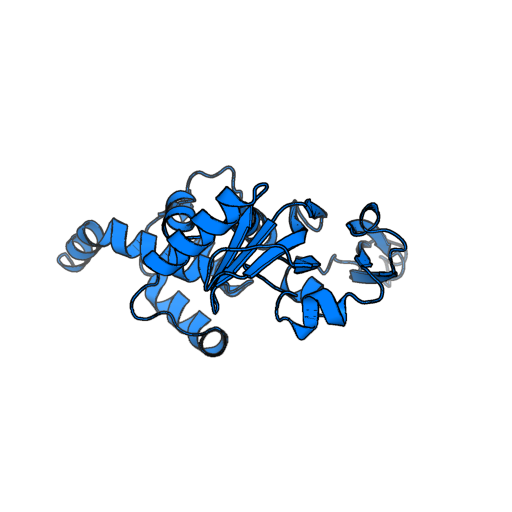R A CA 1
ATOM 1880 C C . SER A 1 239 ? -36.765 -12.233 14.281 1.00 57.41 239 SER A C 1
ATOM 1882 O O . SER A 1 239 ? -37.781 -12.524 14.903 1.00 57.41 239 SER A O 1
ATOM 1884 N N . SER A 1 240 ? -36.757 -12.009 12.965 1.00 50.78 240 SER A N 1
ATOM 1885 C CA . SER A 1 240 ? -37.943 -12.043 12.095 1.00 50.78 240 SER A CA 1
ATOM 1886 C C . SER A 1 240 ? -37.920 -13.216 11.096 1.00 50.78 240 SER A C 1
ATOM 1888 O O . SER A 1 240 ? -38.731 -13.240 10.172 1.00 50.78 240 SER A O 1
ATOM 1890 N N . GLN A 1 241 ? -36.976 -14.149 11.260 1.00 43.50 241 GLN A N 1
ATOM 1891 C CA . GLN A 1 241 ? -36.826 -15.411 10.523 1.00 43.50 241 GLN A CA 1
ATOM 1892 C C . GLN A 1 241 ? -36.825 -16.566 11.521 1.00 43.50 241 GLN A C 1
ATOM 1894 O O . GLN A 1 241 ? -37.354 -17.636 11.159 1.00 43.50 241 GLN A O 1
#